Protein AF-A0A7S2Q192-F1 (afdb_monomer_lite)

Structure (mmCIF, N/CA/C/O backbone):
data_AF-A0A7S2Q192-F1
#
_entry.id   AF-A0A7S2Q192-F1
#
loop_
_atom_site.group_PDB
_atom_site.id
_atom_site.type_symbol
_atom_site.label_atom_id
_atom_site.label_alt_id
_atom_site.label_comp_id
_atom_site.label_asym_id
_atom_site.label_entity_id
_atom_site.label_seq_id
_atom_site.pdbx_PDB_ins_code
_atom_site.Cartn_x
_atom_site.Cartn_y
_atom_site.Cartn_z
_atom_site.occupancy
_atom_site.B_iso_or_equiv
_atom_site.auth_seq_id
_atom_site.auth_comp_id
_atom_site.auth_asym_id
_atom_site.auth_atom_id
_atom_site.pdbx_PDB_model_num
ATOM 1 N N . VAL A 1 1 ? -16.426 14.389 32.392 1.00 57.66 1 VAL A N 1
ATOM 2 C CA . VAL A 1 1 ? -15.550 13.401 31.725 1.00 57.66 1 VAL A CA 1
ATOM 3 C C . VAL A 1 1 ? -15.346 12.175 32.608 1.00 57.66 1 VAL A C 1
ATOM 5 O O . VAL A 1 1 ? -15.861 11.132 32.238 1.00 57.66 1 VAL A O 1
ATOM 8 N N . GLU A 1 2 ? -14.743 12.300 33.798 1.00 63.19 2 GLU A N 1
ATOM 9 C CA . GLU A 1 2 ? -14.526 11.180 34.746 1.00 63.19 2 GLU A CA 1
ATOM 10 C C . GLU A 1 2 ? -15.781 10.343 35.029 1.00 63.19 2 GLU A C 1
ATOM 12 O O . GLU A 1 2 ? -15.737 9.123 34.934 1.00 63.19 2 GLU A O 1
ATOM 17 N N . LYS A 1 3 ? -16.935 10.987 35.251 1.00 73.62 3 LYS A N 1
ATOM 18 C CA . LYS A 1 3 ? -18.225 10.296 35.420 1.00 73.62 3 LYS A CA 1
ATOM 19 C C . LYS A 1 3 ? -18.539 9.302 34.289 1.00 73.62 3 LYS A C 1
ATOM 21 O O . LYS A 1 3 ? -18.997 8.200 34.559 1.00 73.62 3 LYS A O 1
ATOM 26 N N . TYR A 1 4 ? -18.298 9.679 33.033 1.00 66.81 4 TYR A N 1
ATOM 27 C CA . TYR A 1 4 ? -18.612 8.836 31.872 1.00 66.81 4 TYR A CA 1
ATOM 28 C C . TYR A 1 4 ? -17.609 7.697 31.705 1.00 66.81 4 TYR A C 1
ATOM 30 O O . TYR A 1 4 ? -17.972 6.609 31.269 1.00 66.81 4 TYR A O 1
ATOM 38 N N . VAL A 1 5 ? -16.359 7.934 32.101 1.00 62.69 5 VAL A N 1
ATOM 39 C CA . VAL A 1 5 ? -15.318 6.905 32.144 1.00 62.69 5 VAL A CA 1
ATOM 40 C C . VAL A 1 5 ? -15.654 5.848 33.190 1.00 62.69 5 VAL A C 1
ATOM 42 O O . VAL A 1 5 ? -15.601 4.659 32.892 1.00 62.69 5 VAL A O 1
ATOM 45 N N . GLU A 1 6 ? -16.066 6.264 34.385 1.00 68.50 6 GLU A N 1
ATOM 46 C CA . GLU A 1 6 ? -16.494 5.347 35.445 1.00 68.50 6 GLU A CA 1
ATOM 47 C C . GLU A 1 6 ? -17.764 4.569 35.058 1.00 68.50 6 GLU A C 1
ATOM 49 O O . GLU A 1 6 ? -17.858 3.366 35.303 1.00 68.50 6 GLU A O 1
ATOM 54 N N . GLU A 1 7 ? -18.712 5.204 34.358 1.00 68.62 7 GLU A N 1
ATOM 55 C CA . GLU A 1 7 ? -19.891 4.518 33.808 1.00 68.62 7 GLU A CA 1
ATOM 56 C C . GLU A 1 7 ? -19.531 3.456 32.749 1.00 68.62 7 GLU A C 1
ATOM 58 O O . GLU A 1 7 ? -20.203 2.425 32.671 1.00 68.62 7 GLU A O 1
ATOM 63 N N . LEU A 1 8 ? -18.469 3.666 31.962 1.00 64.00 8 LEU A N 1
ATOM 64 C CA . LEU A 1 8 ? -17.969 2.683 30.991 1.00 64.00 8 LEU A CA 1
ATOM 65 C C . LEU A 1 8 ? -17.199 1.534 31.652 1.00 64.00 8 LEU A C 1
ATOM 67 O O . LEU A 1 8 ? -17.342 0.391 31.215 1.00 64.00 8 LEU A O 1
ATOM 71 N N . LYS A 1 9 ? -16.421 1.832 32.702 1.00 62.34 9 LYS A N 1
ATOM 72 C CA . LYS A 1 9 ? -15.640 0.849 33.472 1.00 62.34 9 LYS A CA 1
ATOM 73 C C . LYS A 1 9 ? -16.502 -0.086 34.313 1.00 62.34 9 LYS A C 1
ATOM 75 O O . LYS A 1 9 ? -16.106 -1.212 34.601 1.00 62.34 9 LYS A O 1
ATOM 80 N N . ALA A 1 10 ? -17.674 0.366 34.743 1.00 63.69 10 ALA A N 1
ATOM 81 C CA . ALA A 1 10 ? -18.511 -0.420 35.630 1.00 63.69 10 ALA A CA 1
ATOM 82 C C . ALA A 1 10 ? -19.106 -1.648 34.902 1.00 63.69 10 ALA A C 1
ATOM 84 O O . ALA A 1 10 ? -20.018 -1.555 34.076 1.00 63.69 10 ALA A O 1
ATOM 85 N N . PHE A 1 11 ? -18.594 -2.833 35.249 1.00 46.84 11 PHE A N 1
ATOM 86 C CA . PHE A 1 11 ? -18.923 -4.125 34.628 1.00 46.84 11 PHE A CA 1
ATOM 87 C C . PHE A 1 11 ? -20.429 -4.464 34.652 1.00 46.84 11 PHE A C 1
ATOM 89 O O . PHE A 1 11 ? -20.941 -5.070 33.715 1.00 46.84 11 PHE A O 1
ATOM 96 N N . ASN A 1 12 ? -21.157 -3.994 35.675 1.00 56.44 12 ASN A N 1
ATOM 97 C CA . ASN A 1 12 ? -22.599 -4.219 35.872 1.00 56.44 12 ASN A CA 1
ATOM 98 C C . ASN A 1 12 ? -23.511 -3.144 35.255 1.00 56.44 12 ASN A C 1
ATOM 100 O O . ASN A 1 12 ? -24.715 -3.110 35.520 1.00 56.44 12 ASN A O 1
ATOM 104 N N . VAL A 1 13 ? -22.967 -2.228 34.458 1.00 61.84 13 VAL A N 1
ATOM 105 C CA . VAL A 1 13 ? -23.760 -1.173 33.828 1.00 61.84 13 VAL A CA 1
ATOM 106 C C . VAL A 1 13 ? -24.408 -1.701 32.547 1.00 61.84 13 VAL A C 1
ATOM 108 O O . VAL A 1 13 ? -23.726 -2.143 31.623 1.00 61.84 13 VAL A O 1
ATOM 111 N N . GLY A 1 14 ? -25.745 -1.660 32.509 1.00 67.38 14 GLY A N 1
ATOM 112 C CA . GLY A 1 14 ? -26.546 -2.093 31.362 1.00 67.38 14 GLY A CA 1
ATOM 113 C C . GLY A 1 14 ? -26.202 -1.345 30.069 1.00 67.38 14 GLY A C 1
ATOM 114 O O . GLY A 1 14 ? -25.735 -0.203 30.100 1.00 67.38 14 GLY A O 1
ATOM 115 N N . TYR A 1 15 ? -26.454 -2.000 28.934 1.00 71.12 15 TYR A N 1
ATOM 116 C CA . TYR A 1 15 ? -26.116 -1.533 27.584 1.00 71.12 15 TYR A CA 1
ATOM 117 C C . TYR A 1 15 ? -26.482 -0.055 27.331 1.00 71.12 15 TYR A C 1
ATOM 119 O O . TYR A 1 15 ? -25.626 0.714 26.896 1.00 71.12 15 TYR A O 1
ATOM 127 N N . ASP A 1 16 ? -27.687 0.376 27.715 1.00 75.88 16 ASP A N 1
ATOM 128 C CA . ASP A 1 16 ? -28.188 1.742 27.482 1.00 75.88 16 ASP A CA 1
ATOM 129 C C . ASP A 1 16 ? -27.324 2.837 28.119 1.00 75.88 16 ASP A C 1
ATOM 131 O O . ASP A 1 16 ? -27.183 3.942 27.588 1.00 75.88 16 ASP A O 1
ATOM 135 N N . LYS A 1 17 ? -26.733 2.546 29.281 1.00 75.56 17 LYS A N 1
ATOM 136 C CA . LYS A 1 17 ? -25.855 3.487 29.983 1.00 75.56 17 LYS A CA 1
ATOM 137 C C . LYS A 1 17 ? -24.484 3.562 29.308 1.00 75.56 17 LYS A C 1
ATOM 139 O O . LYS A 1 17 ? -23.971 4.664 29.135 1.00 75.56 17 LYS A O 1
ATOM 144 N N . LYS A 1 18 ? -23.939 2.427 28.849 1.00 72.75 18 LYS A N 1
ATOM 145 C CA . LYS A 1 18 ? -22.690 2.396 28.065 1.00 72.75 18 LYS A CA 1
ATOM 146 C C . LYS A 1 18 ? -22.847 3.128 26.731 1.00 72.75 18 LYS A C 1
ATOM 148 O O . LYS A 1 18 ? -21.971 3.896 26.347 1.00 72.75 18 LYS A O 1
ATOM 153 N N . GLU A 1 19 ? -23.985 2.953 26.059 1.00 78.12 19 GLU A N 1
ATOM 154 C CA . GLU A 1 19 ? -24.310 3.685 24.833 1.00 78.12 19 GLU A CA 1
ATOM 155 C C . GLU A 1 19 ? -24.399 5.198 25.080 1.00 78.12 19 GLU A C 1
ATOM 157 O O . GLU A 1 19 ? -23.808 5.984 24.336 1.00 78.12 19 GLU A O 1
ATOM 162 N N . ARG A 1 20 ? -25.097 5.624 26.140 1.00 81.75 20 ARG A N 1
ATOM 163 C CA . ARG A 1 20 ? -25.219 7.045 26.495 1.00 81.75 20 ARG A CA 1
ATOM 164 C C . ARG A 1 20 ? -23.861 7.680 26.792 1.00 81.75 20 ARG A C 1
ATOM 166 O O . ARG A 1 20 ? -23.575 8.752 26.262 1.00 81.75 20 ARG A O 1
ATOM 173 N N . ALA A 1 21 ? -23.026 7.006 27.582 1.00 76.69 21 ALA A N 1
ATOM 174 C CA . ALA A 1 21 ? -21.681 7.471 27.899 1.00 76.69 21 ALA A CA 1
ATOM 175 C C . ALA A 1 21 ? -20.814 7.601 26.632 1.00 76.69 21 ALA A C 1
ATOM 177 O O . ALA A 1 21 ? -20.150 8.620 26.445 1.00 76.69 21 ALA A O 1
ATOM 178 N N . ALA A 1 22 ? -20.879 6.625 25.717 1.00 75.94 22 ALA A N 1
ATOM 179 C CA . ALA A 1 22 ? -20.161 6.684 24.444 1.00 75.94 22 ALA A CA 1
ATOM 180 C C . ALA A 1 22 ? -20.624 7.864 23.567 1.00 75.94 22 ALA A C 1
ATOM 182 O O . ALA A 1 22 ? -19.786 8.595 23.038 1.00 75.94 22 ALA A O 1
ATOM 183 N N . LYS A 1 23 ? -21.941 8.107 23.453 1.00 83.25 23 LYS A N 1
ATOM 184 C CA . LYS A 1 23 ? -22.480 9.257 22.697 1.00 83.25 23 LYS A CA 1
ATOM 185 C C . LYS A 1 23 ? -22.006 10.590 23.273 1.00 83.25 23 LYS A C 1
ATOM 187 O O . LYS A 1 23 ? -21.573 11.458 22.524 1.00 83.25 23 LYS A O 1
ATOM 192 N N . GLN A 1 24 ? -22.023 10.730 24.595 1.00 82.31 24 GLN A N 1
ATOM 193 C CA . GLN A 1 24 ? -21.570 11.955 25.253 1.00 82.31 24 GLN A CA 1
ATOM 194 C C . GLN A 1 24 ? -20.064 12.181 25.092 1.00 82.31 24 GLN A C 1
ATOM 196 O O . GLN A 1 24 ? -19.634 13.316 24.909 1.00 82.31 24 GLN A O 1
ATOM 201 N N . LEU A 1 25 ? -19.252 11.121 25.099 1.00 75.25 25 LEU A N 1
ATOM 202 C CA . LEU A 1 25 ? -17.824 11.234 24.794 1.00 75.25 25 LEU A CA 1
ATOM 203 C C . LEU A 1 25 ? -17.566 11.630 23.340 1.00 75.25 25 LEU A C 1
ATOM 205 O O . LEU A 1 25 ? -16.687 12.452 23.097 1.00 75.25 25 LEU A O 1
ATOM 209 N N . LYS A 1 26 ? -18.353 11.115 22.388 1.00 81.81 26 LYS A N 1
ATOM 210 C CA . LYS A 1 26 ? -18.299 11.567 20.992 1.00 81.81 26 LYS A CA 1
ATOM 211 C C . LYS A 1 26 ? -18.601 13.062 20.883 1.00 81.81 26 LYS A C 1
ATOM 213 O O . LYS A 1 26 ? -17.824 13.784 20.268 1.00 81.81 26 LYS A O 1
ATOM 218 N N . GLU A 1 27 ? -19.676 13.536 21.511 1.00 84.94 27 GLU A N 1
ATOM 219 C CA . GLU A 1 27 ? -20.042 14.961 21.517 1.00 84.94 27 GLU A CA 1
ATOM 220 C C . GLU A 1 27 ? -18.954 15.842 22.144 1.00 84.94 27 GLU A C 1
ATOM 222 O O . GLU A 1 27 ? -18.651 16.916 21.628 1.00 84.94 27 GLU A O 1
ATOM 227 N N . LEU A 1 28 ? -18.346 15.393 23.246 1.00 80.81 28 LEU A N 1
ATOM 228 C CA . LEU A 1 28 ? -17.229 16.098 23.881 1.00 80.81 28 LEU A CA 1
ATOM 229 C C . LEU A 1 28 ? -15.997 16.122 22.977 1.00 80.81 28 LEU A C 1
ATOM 231 O O . LEU A 1 28 ? -15.340 17.153 22.864 1.00 80.81 28 LEU A O 1
ATOM 235 N N . SER A 1 29 ? -15.704 15.017 22.294 1.00 79.94 29 SER A N 1
ATOM 236 C CA . SER A 1 29 ? -14.569 14.962 21.380 1.00 79.94 29 SER A CA 1
ATOM 237 C C . SER A 1 29 ? -14.762 15.862 20.165 1.00 79.94 29 SER A C 1
ATOM 239 O O . SER A 1 29 ? -13.816 16.515 19.750 1.00 79.94 29 SER A O 1
ATOM 241 N N . GLN A 1 30 ? -15.985 15.964 19.640 1.00 82.44 30 GLN A N 1
ATOM 242 C CA . GLN A 1 30 ? -16.324 16.899 18.561 1.00 82.44 30 GLN A CA 1
ATOM 243 C C . GLN A 1 30 ? -16.121 18.368 18.955 1.00 82.44 30 GLN A C 1
ATOM 245 O O . GLN A 1 30 ? -15.876 19.202 18.089 1.00 82.44 30 GLN A O 1
ATOM 250 N N . LYS A 1 31 ? -16.211 18.683 20.252 1.00 83.00 31 LYS A N 1
ATOM 251 C CA . LYS A 1 31 ? -15.952 20.022 20.801 1.00 83.00 31 LYS A CA 1
ATOM 252 C C . LYS A 1 31 ? -14.482 20.259 21.165 1.00 83.00 31 LYS A C 1
ATOM 254 O O . LYS A 1 31 ? -14.130 21.381 21.500 1.00 83.00 31 LYS A O 1
ATOM 259 N N . GLY A 1 32 ? -13.633 19.228 21.094 1.00 76.19 32 GLY A N 1
ATOM 260 C CA . GLY A 1 32 ? -12.233 19.287 21.531 1.00 76.19 32 GLY A CA 1
ATOM 261 C C . GLY A 1 32 ? -12.030 19.134 23.045 1.00 76.19 32 GLY A C 1
ATOM 262 O O . GLY A 1 32 ? -10.912 19.279 23.524 1.00 76.19 32 GLY A O 1
ATOM 263 N N . ASP A 1 33 ? -13.082 18.796 23.797 1.00 76.69 33 ASP A N 1
ATOM 264 C CA . ASP A 1 33 ? -13.070 18.733 25.268 1.00 76.69 33 ASP A CA 1
ATOM 265 C C . ASP A 1 33 ? -12.793 17.318 25.818 1.00 76.69 33 ASP A C 1
ATOM 267 O O . ASP A 1 33 ? -12.794 17.089 27.035 1.00 76.69 33 ASP A O 1
ATOM 271 N N . ALA A 1 34 ? -12.611 16.327 24.941 1.00 72.94 34 ALA A N 1
ATOM 272 C CA . ALA A 1 34 ? -12.364 14.949 25.351 1.00 72.94 34 ALA A CA 1
ATOM 273 C C . ALA A 1 34 ? -10.935 14.773 25.888 1.00 72.94 34 ALA A C 1
ATOM 275 O O . ALA A 1 34 ? -9.955 14.968 25.174 1.00 72.94 34 ALA A O 1
ATOM 276 N N . GLN A 1 35 ? -10.828 14.346 27.148 1.00 73.25 35 GLN A N 1
ATOM 277 C CA . GLN A 1 35 ? -9.542 14.068 27.787 1.00 73.25 35 GLN A CA 1
ATOM 278 C C . GLN A 1 35 ? -8.966 12.706 27.339 1.00 73.25 35 GLN A C 1
ATOM 280 O O . GLN A 1 35 ? -9.741 11.762 27.119 1.00 73.25 35 GLN A O 1
ATOM 285 N N . PRO A 1 36 ? -7.629 12.559 27.258 1.00 67.31 36 PRO A N 1
ATOM 286 C CA . PRO A 1 36 ? -6.953 11.301 26.923 1.00 67.31 36 PRO A CA 1
ATOM 287 C C . PRO A 1 36 ? -7.392 10.095 27.742 1.00 67.31 36 PRO A C 1
ATOM 289 O O . PRO A 1 36 ? -7.608 9.011 27.203 1.00 67.31 36 PRO A O 1
ATOM 292 N N . GLU A 1 37 ? -7.580 10.285 29.041 1.00 68.50 37 GLU A N 1
ATOM 293 C CA . GLU A 1 37 ? -7.961 9.246 29.993 1.00 68.50 37 GLU A CA 1
ATOM 294 C C . GLU A 1 37 ? -9.349 8.693 29.671 1.00 68.50 37 GLU A C 1
ATOM 296 O O . GLU A 1 37 ? -9.623 7.512 29.882 1.00 68.50 37 GLU A O 1
ATOM 301 N N . ALA A 1 38 ? -10.222 9.527 29.102 1.00 69.75 38 ALA A N 1
ATOM 302 C CA . ALA A 1 38 ? -11.562 9.116 28.724 1.00 69.75 38 ALA A CA 1
ATOM 303 C C . ALA A 1 38 ? -11.614 8.349 27.412 1.00 69.75 38 ALA A C 1
ATOM 305 O O . ALA A 1 38 ? -12.352 7.368 27.300 1.00 69.75 38 ALA A O 1
ATOM 306 N N . LEU A 1 39 ? -10.788 8.751 26.448 1.00 69.19 39 LEU A N 1
ATOM 307 C CA . LEU A 1 39 ? -10.608 8.007 25.207 1.00 69.19 39 LEU A CA 1
ATOM 308 C C . LEU A 1 39 ? -9.914 6.662 25.468 1.00 69.19 39 LEU A C 1
ATOM 310 O O . LEU A 1 39 ? -10.324 5.652 24.907 1.00 69.19 39 LEU A O 1
ATOM 314 N N . ASN A 1 40 ? -8.950 6.609 26.391 1.00 66.69 40 ASN A N 1
ATOM 315 C CA . ASN A 1 40 ? -8.322 5.359 26.826 1.00 66.69 40 ASN A CA 1
ATOM 316 C C . ASN A 1 40 ? -9.274 4.466 27.640 1.00 66.69 40 ASN A C 1
ATOM 318 O O . ASN A 1 40 ? -9.278 3.251 27.452 1.00 66.69 40 ASN A O 1
ATOM 322 N N . GLY A 1 41 ? -10.140 5.044 28.478 1.00 66.31 41 GLY A N 1
ATOM 323 C CA . GLY A 1 41 ? -11.169 4.298 29.211 1.00 66.31 41 GLY A CA 1
ATOM 324 C C . GLY A 1 41 ? -12.170 3.576 28.298 1.00 66.31 41 GLY A C 1
ATOM 325 O O . GLY A 1 41 ? -12.635 2.484 28.632 1.00 66.31 41 GLY A O 1
ATOM 326 N N . LEU A 1 42 ? -12.446 4.121 27.103 1.00 66.62 42 LEU A N 1
ATOM 327 C CA . LEU A 1 42 ? -13.209 3.406 26.072 1.00 66.62 42 LEU A CA 1
ATOM 328 C C . LEU A 1 42 ? -12.491 2.121 25.638 1.00 66.62 42 LEU A C 1
ATOM 330 O O . LEU A 1 42 ? -13.154 1.105 25.447 1.00 66.62 42 LEU A O 1
ATOM 334 N N . ILE A 1 43 ? -11.158 2.142 25.529 1.00 62.84 43 ILE A N 1
ATOM 335 C CA . ILE A 1 43 ? -10.348 1.006 25.065 1.00 62.84 43 ILE A CA 1
ATOM 336 C C . ILE A 1 43 ? -10.397 -0.168 26.037 1.00 62.84 43 ILE A C 1
ATOM 338 O O . ILE A 1 43 ? -10.529 -1.316 25.615 1.00 62.84 43 ILE A O 1
ATOM 342 N N . GLU A 1 44 ? -10.266 0.116 27.329 1.00 62.31 44 GLU A N 1
ATOM 343 C CA . GLU A 1 44 ? -10.067 -0.921 28.344 1.00 62.31 44 GLU A CA 1
ATOM 344 C C . GLU A 1 44 ? -11.366 -1.668 28.688 1.00 62.31 44 GLU A C 1
ATOM 346 O O . GLU A 1 44 ? -11.337 -2.889 28.869 1.00 62.31 44 GLU A O 1
ATOM 351 N N . GLU A 1 45 ? -12.508 -0.968 28.690 1.00 62.44 45 GLU A N 1
ATOM 352 C CA . GLU A 1 45 ? -13.786 -1.511 29.185 1.00 62.44 45 GLU A CA 1
ATOM 353 C C . GLU A 1 45 ? -14.993 -1.262 28.253 1.00 62.44 45 GLU A C 1
ATOM 355 O O . GLU A 1 45 ? -15.919 -2.078 28.197 1.00 62.44 45 GLU A O 1
ATOM 360 N N . GLY A 1 46 ? -14.981 -0.189 27.449 1.00 53.81 46 GLY A N 1
ATOM 361 C CA . GLY A 1 46 ? -16.043 0.117 26.476 1.00 53.81 46 GLY A CA 1
ATOM 362 C C . GLY A 1 46 ? -16.010 -0.767 25.221 1.00 53.81 46 GLY A C 1
ATOM 363 O O . GLY A 1 46 ? -17.058 -1.103 24.664 1.00 53.81 46 GLY A O 1
ATOM 364 N N . LEU A 1 47 ? -14.816 -1.200 24.802 1.00 59.56 47 LEU A N 1
ATOM 365 C CA . LEU A 1 47 ? -14.615 -2.009 23.595 1.00 59.56 47 LEU A CA 1
ATOM 366 C C . LEU A 1 47 ? -14.813 -3.517 23.807 1.00 59.56 47 LEU A C 1
ATOM 368 O O . LEU A 1 47 ? -15.022 -4.239 22.838 1.00 59.56 47 LEU A O 1
ATOM 372 N N . LYS A 1 48 ? -14.907 -3.990 25.057 1.00 60.84 48 LYS A N 1
ATOM 373 C CA . LYS A 1 48 ? -15.348 -5.365 25.382 1.00 60.84 48 LYS A CA 1
ATOM 374 C C . LYS A 1 48 ? -16.876 -5.560 25.273 1.00 60.84 48 LYS A C 1
ATOM 376 O O . LYS A 1 48 ? -17.404 -6.576 25.715 1.00 60.84 48 LYS A O 1
ATOM 381 N N . GLY A 1 49 ? -17.597 -4.583 24.715 1.00 62.44 49 GLY A N 1
ATOM 382 C CA . GLY A 1 49 ? -19.060 -4.548 24.622 1.00 62.44 49 GLY A CA 1
ATOM 383 C C . GLY A 1 49 ? -19.627 -4.730 23.210 1.00 62.44 49 GLY A C 1
ATOM 384 O O . GLY A 1 49 ? -18.934 -5.112 22.269 1.00 62.44 49 GLY A O 1
ATOM 385 N N . ALA A 1 50 ? -20.922 -4.446 23.066 1.00 69.81 50 ALA A N 1
ATOM 386 C CA . ALA A 1 50 ? -21.680 -4.594 21.826 1.00 69.81 50 ALA A CA 1
ATOM 387 C C . ALA A 1 50 ? -21.176 -3.692 20.680 1.00 69.81 50 ALA A C 1
ATOM 389 O O . ALA A 1 50 ? -20.711 -2.573 20.895 1.00 69.81 50 ALA A O 1
ATOM 390 N N . TYR A 1 51 ? -21.357 -4.174 19.446 1.00 75.88 51 TYR A N 1
ATOM 391 C CA . TYR A 1 51 ? -20.946 -3.543 18.182 1.00 75.88 51 TYR A CA 1
ATOM 392 C C . TYR A 1 51 ? -21.173 -2.020 18.111 1.00 75.88 51 TYR A C 1
ATOM 394 O O . TYR A 1 51 ? -20.293 -1.269 17.686 1.00 75.88 51 TYR A O 1
ATOM 402 N N . PHE A 1 52 ? -22.347 -1.559 18.545 1.00 76.12 52 PHE A N 1
ATOM 403 C CA . PHE A 1 52 ? -22.738 -0.155 18.451 1.00 76.12 52 PHE A CA 1
ATOM 404 C C . PHE A 1 52 ? -21.891 0.758 19.349 1.00 76.12 52 PHE A C 1
ATOM 406 O O . PHE A 1 52 ? -21.443 1.817 18.914 1.00 76.12 52 PHE A O 1
ATOM 413 N N . VAL A 1 53 ? -21.581 0.308 20.569 1.00 73.75 53 VAL A N 1
ATOM 414 C CA . VAL A 1 53 ? -20.720 1.042 21.511 1.00 73.75 53 VAL A CA 1
ATOM 415 C C . VAL A 1 53 ? -19.301 1.151 20.957 1.00 73.75 53 VAL A C 1
ATOM 417 O O . VAL A 1 53 ? -18.700 2.221 21.019 1.00 73.75 53 VAL A O 1
ATOM 420 N N . GLN A 1 54 ? -18.793 0.078 20.339 1.00 76.44 54 GLN A N 1
ATOM 421 C CA . GLN A 1 54 ? -17.472 0.102 19.709 1.00 76.44 54 GLN A CA 1
ATOM 422 C C . GLN A 1 54 ? -17.403 1.082 18.534 1.00 76.44 54 GLN A C 1
ATOM 424 O O . GLN A 1 54 ? -16.404 1.773 18.363 1.00 76.44 54 GLN A O 1
ATOM 429 N N . THR A 1 55 ? -18.476 1.175 17.748 1.00 80.06 55 THR A N 1
ATOM 430 C CA . THR A 1 55 ? -18.549 2.100 16.609 1.00 80.06 55 THR A CA 1
ATOM 431 C C . THR A 1 55 ? -18.519 3.553 17.081 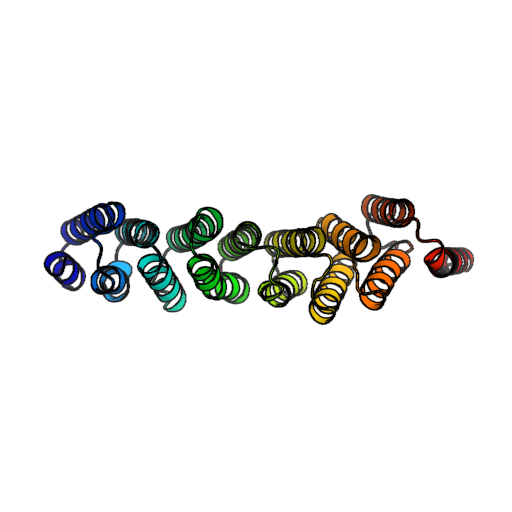1.00 80.06 55 THR A C 1
ATOM 433 O O . THR A 1 55 ? -17.705 4.335 16.600 1.00 80.06 55 THR A O 1
ATOM 436 N N . ILE A 1 56 ? -19.328 3.901 18.089 1.00 79.31 56 ILE A N 1
ATOM 437 C CA . ILE A 1 56 ? -19.336 5.257 18.659 1.00 79.31 56 ILE A CA 1
ATOM 438 C C . ILE A 1 56 ? -17.979 5.600 19.287 1.00 79.31 56 ILE A C 1
ATOM 440 O O . ILE A 1 56 ? -17.518 6.732 19.173 1.00 79.31 56 ILE A O 1
ATOM 444 N N . ALA A 1 57 ? -17.319 4.631 19.925 1.00 79.06 57 ALA A N 1
ATOM 445 C CA . ALA A 1 57 ? -15.991 4.830 20.492 1.00 79.06 57 ALA A CA 1
ATOM 446 C C . ALA A 1 57 ? -14.946 5.168 19.415 1.00 79.06 57 ALA A C 1
ATOM 448 O O . ALA A 1 57 ? -14.163 6.096 19.603 1.00 79.06 57 ALA A O 1
ATOM 449 N N . VAL A 1 58 ? -14.965 4.466 18.275 1.00 84.00 58 VAL A N 1
ATOM 450 C CA . VAL A 1 58 ? -14.092 4.774 17.128 1.00 84.00 58 VAL A CA 1
ATOM 451 C C . VAL A 1 58 ? -14.358 6.184 16.594 1.00 84.00 58 VAL A C 1
ATOM 453 O O . VAL A 1 58 ? -13.416 6.924 16.324 1.00 84.00 58 VAL A O 1
ATOM 456 N N . GLU A 1 59 ? -15.624 6.589 16.485 1.00 83.44 59 GLU A N 1
ATOM 457 C CA . GLU A 1 59 ? -15.982 7.948 16.063 1.00 83.44 59 GLU A CA 1
ATOM 458 C C . GLU A 1 59 ? -15.526 9.009 17.073 1.00 83.44 59 GLU A C 1
ATOM 460 O O . GLU A 1 59 ? -15.033 10.060 16.676 1.00 83.44 59 GLU A O 1
ATOM 465 N N . ALA A 1 60 ? -15.649 8.748 18.377 1.00 79.75 60 ALA A N 1
ATOM 466 C CA . ALA A 1 60 ? -15.137 9.648 19.406 1.00 79.75 60 ALA A CA 1
ATOM 467 C C . ALA A 1 60 ? -13.614 9.808 19.285 1.00 79.75 60 ALA A C 1
ATOM 469 O O . ALA A 1 60 ? -13.114 10.925 19.286 1.00 79.75 60 ALA A O 1
ATOM 470 N N . MET A 1 61 ? -12.877 8.709 19.096 1.00 82.81 61 MET A N 1
ATOM 471 C CA . MET A 1 61 ? -11.427 8.752 18.881 1.00 82.81 61 MET A CA 1
ATOM 472 C C . MET A 1 61 ? -11.050 9.523 17.614 1.00 82.81 61 MET A C 1
ATOM 474 O O . MET A 1 61 ? -10.069 10.253 17.617 1.00 82.81 61 MET A O 1
ATOM 478 N N . HIS A 1 62 ? -11.836 9.428 16.546 1.00 81.75 62 HIS A N 1
ATOM 479 C CA . HIS A 1 62 ? -11.580 10.190 15.327 1.00 81.75 62 HIS A CA 1
ATOM 480 C C . HIS A 1 62 ? -11.563 11.710 15.558 1.00 81.75 62 HIS A C 1
ATOM 482 O O . HIS A 1 62 ? -10.672 12.401 15.067 1.00 81.75 62 HIS A O 1
ATOM 488 N N . PHE A 1 63 ? -12.502 12.233 16.351 1.00 79.31 63 PHE A N 1
ATOM 489 C CA . PHE A 1 63 ? -12.565 13.666 16.649 1.00 79.31 63 PHE A CA 1
ATOM 490 C C . PHE A 1 63 ? -11.551 14.115 17.716 1.00 79.31 63 PHE A C 1
ATOM 492 O O . PHE A 1 63 ? -11.415 15.307 17.966 1.00 79.31 63 PHE A O 1
ATOM 499 N N . GLY A 1 64 ? -10.829 13.191 18.359 1.00 73.88 64 GLY A N 1
ATOM 500 C CA . GLY A 1 64 ? -9.929 13.477 19.485 1.00 73.88 64 GLY A CA 1
ATOM 501 C C . GLY A 1 64 ? -8.536 13.986 19.097 1.00 73.88 64 GLY A C 1
ATOM 502 O O . GLY A 1 64 ? -7.640 14.013 19.944 1.00 73.88 64 GLY A O 1
ATOM 503 N N . GLY A 1 65 ? -8.302 14.318 17.824 1.00 76.44 65 GLY A N 1
ATOM 504 C CA . GLY A 1 65 ? -6.995 14.757 17.331 1.00 76.44 65 GLY A CA 1
ATOM 505 C C . GLY A 1 65 ? -5.883 13.737 17.614 1.00 76.44 65 GLY A C 1
ATOM 506 O O . GLY A 1 65 ? -6.060 12.536 17.420 1.00 76.44 65 GLY A O 1
ATOM 507 N N . VAL A 1 66 ? -4.720 14.205 18.090 1.00 74.56 66 VAL A N 1
ATOM 508 C CA . VAL A 1 66 ? -3.524 13.361 18.341 1.00 74.56 66 VAL A CA 1
ATOM 509 C C . VAL A 1 66 ? -3.797 12.280 19.378 1.00 74.56 66 VAL A C 1
ATOM 511 O O . VAL A 1 66 ? -3.415 11.118 19.212 1.00 74.56 66 VAL A O 1
ATOM 514 N N . VAL A 1 67 ? -4.497 12.665 20.437 1.00 76.12 67 VAL A N 1
ATOM 515 C CA . VAL A 1 67 ? -4.886 11.782 21.531 1.00 76.12 67 VAL A CA 1
ATOM 516 C C . VAL A 1 67 ? -5.837 10.703 21.019 1.00 76.12 67 VAL A C 1
ATOM 518 O O . VAL A 1 67 ? -5.660 9.522 21.306 1.00 76.12 67 VAL A O 1
ATOM 521 N N . GLY A 1 68 ? -6.801 11.111 20.198 1.00 79.75 68 GLY A N 1
ATOM 522 C CA . GLY A 1 68 ? -7.751 10.232 19.538 1.00 79.75 68 GLY A CA 1
ATOM 523 C C . GLY A 1 68 ? -7.107 9.202 18.611 1.00 79.75 68 GLY A C 1
ATOM 524 O O . GLY A 1 68 ? -7.383 8.011 18.743 1.00 79.75 68 GLY A O 1
ATOM 525 N N . VAL A 1 69 ? -6.178 9.619 17.743 1.00 78.56 69 VAL A N 1
ATOM 526 C CA . VAL A 1 69 ? -5.409 8.693 16.887 1.00 78.56 69 VAL A CA 1
ATOM 527 C C . VAL A 1 69 ? -4.608 7.706 17.719 1.00 78.56 69 VAL A C 1
ATOM 529 O O . VAL A 1 69 ? -4.602 6.516 17.418 1.00 78.56 69 VAL A O 1
ATOM 532 N N . THR A 1 70 ? -3.957 8.180 18.781 1.00 78.81 70 THR A N 1
ATOM 533 C CA . THR A 1 70 ? -3.162 7.321 19.668 1.00 78.81 70 THR A CA 1
ATOM 534 C C . THR A 1 70 ? -4.047 6.288 20.366 1.00 78.81 70 THR A C 1
ATOM 536 O O . THR A 1 70 ? -3.702 5.110 20.435 1.00 78.81 70 THR A O 1
ATOM 539 N N . ALA A 1 71 ? -5.223 6.704 20.837 1.00 80.44 71 ALA A N 1
ATOM 540 C CA . ALA A 1 71 ? -6.209 5.806 21.421 1.00 80.44 71 ALA A CA 1
ATOM 541 C C . ALA A 1 71 ? -6.704 4.765 20.399 1.00 80.44 71 ALA A C 1
ATOM 543 O O . ALA A 1 71 ? -6.748 3.570 20.696 1.00 80.44 71 ALA A O 1
ATOM 544 N N . LEU A 1 72 ? -7.004 5.193 19.171 1.00 84.31 72 LEU A N 1
ATOM 545 C CA . LEU A 1 72 ? -7.446 4.310 18.095 1.00 84.31 72 LEU A CA 1
ATOM 546 C C . LEU A 1 72 ? -6.368 3.282 17.719 1.00 84.31 72 LEU A C 1
ATOM 548 O O . LEU A 1 72 ? -6.656 2.089 17.641 1.00 84.31 72 LEU A O 1
ATOM 552 N N . ALA A 1 73 ? -5.124 3.734 17.561 1.00 80.00 73 ALA A N 1
ATOM 553 C CA . ALA A 1 73 ? -3.946 2.905 17.323 1.00 80.00 73 ALA A CA 1
ATOM 554 C C . ALA A 1 73 ? -3.782 1.830 18.408 1.00 80.00 73 ALA A C 1
ATOM 556 O O . ALA A 1 73 ? -3.712 0.638 18.109 1.00 80.00 73 ALA A O 1
ATOM 557 N N . ASN A 1 74 ? -3.816 2.245 19.677 1.00 79.94 74 ASN A N 1
ATOM 558 C CA . ASN A 1 74 ? -3.700 1.348 20.825 1.00 79.94 74 ASN A CA 1
ATOM 559 C C . ASN A 1 74 ? -4.839 0.322 20.883 1.00 79.94 74 ASN A C 1
ATOM 561 O O . ASN A 1 74 ? -4.616 -0.834 21.245 1.00 79.94 74 ASN A O 1
ATOM 565 N N . ALA A 1 75 ? -6.064 0.724 20.538 1.00 80.62 75 ALA A N 1
ATOM 566 C CA . ALA A 1 75 ? -7.202 -0.184 20.472 1.00 80.62 75 ALA A CA 1
ATOM 567 C C . ALA A 1 75 ? -6.995 -1.259 19.394 1.00 80.62 75 ALA A C 1
ATOM 569 O O . ALA A 1 75 ? -7.183 -2.450 19.656 1.00 80.62 75 ALA A O 1
ATOM 570 N N . MET A 1 76 ? -6.550 -0.861 18.201 1.00 80.19 76 MET A N 1
ATOM 571 C CA . MET A 1 76 ? -6.241 -1.803 17.123 1.00 80.19 76 MET A CA 1
ATOM 572 C C . MET A 1 76 ? -5.133 -2.777 17.532 1.00 80.19 76 MET A C 1
ATOM 574 O O . MET A 1 76 ? -5.294 -3.983 17.356 1.00 80.19 76 MET A O 1
ATOM 578 N N . ASP A 1 77 ? -4.073 -2.277 18.168 1.00 78.94 77 ASP A N 1
ATOM 579 C CA . ASP A 1 77 ? -2.948 -3.088 18.635 1.00 78.94 77 ASP A CA 1
ATOM 580 C C . ASP A 1 77 ? -3.328 -4.122 19.689 1.00 78.94 77 ASP A C 1
ATOM 582 O O . ASP A 1 77 ? -2.835 -5.250 19.656 1.00 78.94 77 ASP A O 1
ATOM 586 N N . LYS A 1 78 ? -4.221 -3.748 20.607 1.00 78.06 78 LYS A N 1
ATOM 587 C CA . LYS A 1 78 ? -4.746 -4.639 21.647 1.00 78.06 78 LYS A CA 1
ATOM 588 C C . LYS A 1 78 ? -5.811 -5.611 21.118 1.00 78.06 78 LYS A C 1
ATOM 590 O O . LYS A 1 78 ? -6.294 -6.443 21.882 1.00 78.06 78 LYS A O 1
ATOM 595 N N . GLY A 1 79 ? -6.210 -5.507 19.846 1.00 76.62 79 GLY A N 1
ATOM 596 C CA . GLY A 1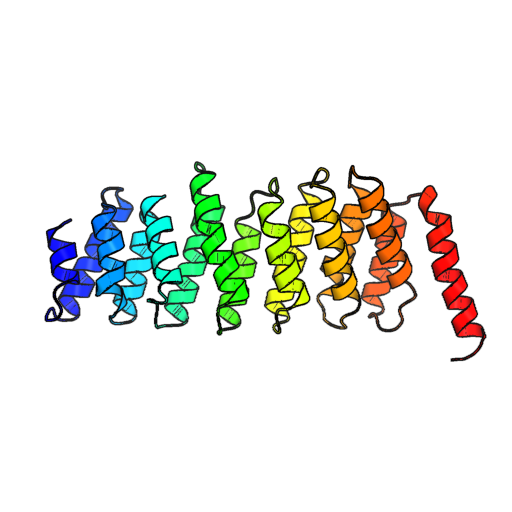 79 ? -7.204 -6.391 19.230 1.00 76.62 79 GLY A CA 1
ATOM 597 C C . GLY A 1 79 ? -8.601 -6.288 19.851 1.00 76.62 79 GLY A C 1
ATOM 598 O O . GLY A 1 79 ? -9.386 -7.229 19.766 1.00 76.62 79 GLY A O 1
ATOM 599 N N . VAL A 1 80 ? -8.930 -5.160 20.488 1.00 76.50 80 VAL A N 1
ATOM 600 C CA . VAL A 1 80 ? -10.182 -5.003 21.260 1.00 76.50 80 VAL A CA 1
ATOM 601 C C . VAL A 1 80 ? -11.429 -4.894 20.375 1.00 76.50 80 VAL A C 1
ATOM 603 O O . VAL A 1 80 ? -12.548 -5.108 20.834 1.00 76.50 80 VAL A O 1
ATOM 606 N N . PHE A 1 81 ? -11.257 -4.586 19.089 1.00 78.75 81 PHE A N 1
ATOM 607 C CA . PHE A 1 81 ? -12.343 -4.511 18.117 1.00 78.75 81 PHE A CA 1
ATOM 608 C C . PHE A 1 81 ? -12.739 -5.909 17.624 1.00 78.75 81 PHE A C 1
ATOM 610 O O . PHE A 1 81 ? -12.181 -6.439 16.659 1.00 78.75 81 PHE A O 1
ATOM 617 N N . GLY A 1 82 ? -13.741 -6.509 18.269 1.00 73.12 82 GLY A N 1
ATOM 618 C CA . GLY A 1 82 ? -14.193 -7.870 17.954 1.00 73.12 82 GLY A CA 1
ATOM 619 C C . GLY A 1 82 ? -14.847 -8.016 16.572 1.00 73.12 82 GLY A C 1
ATOM 620 O O . GLY A 1 82 ? -14.671 -9.035 15.902 1.00 73.12 82 GLY A O 1
ATOM 621 N N . SER A 1 83 ? -15.558 -6.990 16.094 1.00 83.19 83 SER A N 1
ATOM 622 C CA . SER A 1 83 ? -16.269 -7.034 14.807 1.00 83.19 83 SER A CA 1
ATOM 623 C C . SER A 1 83 ? -15.393 -6.593 13.631 1.00 83.19 83 SER A C 1
ATOM 625 O O . SER A 1 83 ? -14.722 -5.561 13.699 1.00 83.19 83 SER A O 1
ATOM 627 N N . LYS A 1 84 ? -15.482 -7.327 12.509 1.00 84.75 84 LYS A N 1
ATOM 628 C CA . LYS A 1 84 ? -14.876 -6.947 11.219 1.00 84.75 84 LYS A CA 1
ATOM 629 C C . LYS A 1 84 ? -15.235 -5.509 10.843 1.00 84.75 84 LYS A C 1
ATOM 631 O O . LYS A 1 84 ? -14.353 -4.733 10.499 1.00 84.75 84 LYS A O 1
ATOM 636 N N . THR A 1 85 ? -16.512 -5.149 10.937 1.00 84.31 85 THR A N 1
ATOM 637 C CA . THR A 1 85 ? -17.004 -3.829 10.524 1.00 84.31 85 THR A CA 1
ATOM 638 C C . THR A 1 85 ? -16.421 -2.711 11.386 1.00 84.31 85 THR A C 1
ATOM 640 O O . THR A 1 85 ? -16.078 -1.657 10.863 1.00 84.31 85 THR A O 1
ATOM 643 N N . VAL A 1 86 ? -16.231 -2.951 12.688 1.00 84.69 86 VAL A N 1
ATOM 644 C CA . VAL A 1 86 ? -15.603 -1.972 13.591 1.00 84.69 86 VAL A CA 1
ATOM 645 C C . VAL A 1 86 ? -14.125 -1.805 13.257 1.00 84.69 86 VAL A C 1
ATOM 647 O O . VAL A 1 86 ? -13.651 -0.678 13.168 1.00 84.69 86 VAL A O 1
ATOM 650 N N . ARG A 1 87 ? -13.405 -2.904 12.998 1.00 87.31 87 ARG A N 1
ATOM 651 C CA . ARG A 1 87 ? -12.002 -2.841 12.559 1.00 87.31 87 ARG A CA 1
ATOM 652 C C . ARG A 1 87 ? -11.849 -2.103 11.231 1.00 87.31 87 ARG A C 1
ATOM 654 O O . ARG A 1 87 ? -10.994 -1.233 11.122 1.00 87.31 87 ARG A O 1
ATOM 661 N N . GLN A 1 88 ? -12.715 -2.373 10.251 1.00 86.31 88 GLN A N 1
ATOM 662 C CA . GLN A 1 88 ? -12.746 -1.614 8.993 1.00 86.31 88 GLN A CA 1
ATOM 663 C C . GLN A 1 88 ? -13.035 -0.132 9.228 1.00 86.31 88 GLN A C 1
ATOM 665 O O . GLN A 1 88 ? -12.405 0.722 8.611 1.00 86.31 88 GLN A O 1
ATOM 670 N N . HIS A 1 89 ? -13.979 0.183 10.116 1.00 87.06 89 HIS A N 1
ATOM 671 C CA . HIS A 1 89 ? -14.295 1.562 10.458 1.00 87.06 89 HIS A CA 1
ATOM 672 C C . HIS A 1 89 ? -13.091 2.263 11.099 1.00 87.06 89 HIS A C 1
ATOM 674 O O . HIS A 1 89 ? -12.738 3.351 10.662 1.00 87.06 89 HIS A O 1
ATOM 680 N N . ALA A 1 90 ? -12.397 1.611 12.036 1.00 87.62 90 ALA A N 1
ATOM 681 C CA . ALA A 1 90 ? -11.170 2.121 12.648 1.00 87.62 90 ALA A CA 1
ATOM 682 C C . ALA A 1 90 ? -10.077 2.415 11.606 1.00 87.62 90 ALA A C 1
ATOM 684 O O . ALA A 1 90 ? -9.526 3.514 11.592 1.00 87.62 90 ALA A O 1
ATOM 685 N N . VAL A 1 91 ? -9.832 1.490 10.670 1.00 88.25 91 VAL A N 1
ATOM 686 C CA . VAL A 1 91 ? -8.884 1.700 9.559 1.00 88.25 91 VAL A CA 1
ATOM 687 C C . VAL A 1 91 ? -9.288 2.904 8.698 1.00 88.25 91 VAL A C 1
ATOM 689 O O . VAL A 1 91 ? -8.449 3.742 8.376 1.00 88.25 91 VAL A O 1
ATOM 692 N N . ARG A 1 92 ? -10.576 3.045 8.361 1.00 85.62 92 ARG A N 1
ATOM 693 C CA . ARG A 1 92 ? -11.073 4.200 7.590 1.00 85.62 92 ARG A CA 1
ATOM 694 C C . ARG A 1 92 ? -10.946 5.517 8.346 1.00 85.62 92 ARG A C 1
ATOM 696 O O . ARG A 1 92 ? -10.709 6.542 7.715 1.00 85.62 92 ARG A O 1
ATOM 703 N N . GLN A 1 93 ? -11.077 5.508 9.671 1.00 85.06 93 GLN A N 1
ATOM 704 C CA . GLN A 1 93 ? -10.834 6.713 10.458 1.00 85.06 93 GLN A CA 1
ATOM 705 C C . GLN A 1 93 ? -9.355 7.094 10.463 1.00 85.06 93 GLN A C 1
ATOM 707 O O . GLN A 1 93 ? -9.052 8.270 10.288 1.00 85.06 93 GLN A O 1
ATOM 712 N N . LEU A 1 94 ? -8.437 6.125 10.573 1.00 82.06 94 LEU A N 1
ATOM 713 C CA . LEU A 1 94 ? -7.003 6.390 10.412 1.00 82.06 94 LEU A CA 1
ATOM 714 C C . LEU A 1 94 ? -6.694 7.001 9.039 1.00 82.06 94 LEU A C 1
ATOM 716 O O . LEU A 1 94 ? -5.979 7.997 8.978 1.00 82.06 94 LEU A O 1
ATOM 720 N N . MET A 1 95 ? -7.296 6.470 7.967 1.00 79.44 95 MET A N 1
ATOM 721 C CA . MET A 1 95 ? -7.196 7.043 6.618 1.00 79.44 95 MET A CA 1
ATOM 722 C C . MET A 1 95 ? -7.680 8.492 6.572 1.00 79.44 95 MET A C 1
ATOM 724 O O . MET A 1 95 ? -6.987 9.373 6.074 1.00 79.44 95 MET A O 1
ATOM 728 N N . TRP A 1 96 ? -8.886 8.755 7.086 1.00 76.75 96 TRP A N 1
ATOM 729 C CA . TRP A 1 96 ? -9.458 10.097 7.043 1.00 76.75 96 TRP A CA 1
ATOM 730 C C . TRP A 1 96 ? -8.581 11.098 7.790 1.00 76.75 96 TRP A C 1
ATOM 732 O O . TRP A 1 96 ? -8.371 12.205 7.299 1.00 76.75 96 TRP A O 1
ATOM 742 N N . ILE A 1 97 ? -8.041 10.702 8.945 1.00 74.06 97 ILE A N 1
ATOM 743 C CA . ILE A 1 97 ? -7.160 11.553 9.745 1.00 74.06 97 ILE A CA 1
ATOM 744 C C . ILE A 1 97 ? -5.827 11.783 9.023 1.00 74.06 97 ILE A C 1
ATOM 746 O O . ILE A 1 97 ? -5.347 12.913 8.998 1.00 74.06 97 ILE A O 1
ATOM 750 N N . GLY A 1 98 ? -5.260 10.758 8.379 1.00 68.25 98 GLY A N 1
ATOM 751 C CA . GLY A 1 98 ? -4.073 10.902 7.533 1.00 68.25 98 GLY A CA 1
ATOM 752 C C . GLY A 1 98 ? -4.274 11.918 6.400 1.00 68.25 98 GLY A C 1
ATOM 753 O O . GLY A 1 98 ? -3.429 12.796 6.194 1.00 68.25 98 GLY A O 1
ATOM 754 N N . ASN A 1 99 ? -5.429 11.857 5.730 1.00 68.31 99 ASN A N 1
ATOM 755 C CA . ASN A 1 99 ? -5.753 12.691 4.569 1.00 68.31 99 ASN A CA 1
ATOM 756 C C . ASN A 1 99 ? -6.103 14.140 4.938 1.00 68.31 99 ASN A C 1
ATOM 758 O O . ASN A 1 99 ? -5.670 15.064 4.255 1.00 68.31 99 ASN A O 1
ATOM 762 N N . ASN A 1 100 ? -6.883 14.343 6.004 1.00 66.69 100 ASN A N 1
ATOM 763 C CA . ASN A 1 100 ? -7.489 15.639 6.342 1.00 66.69 100 ASN A CA 1
ATOM 764 C C . ASN A 1 100 ? -6.784 16.375 7.487 1.00 66.69 100 ASN A C 1
ATOM 766 O O . ASN A 1 100 ? -7.228 17.450 7.889 1.00 66.69 100 ASN A O 1
ATOM 770 N N . ALA A 1 101 ? -5.693 15.831 8.033 1.00 61.03 101 ALA A N 1
ATOM 771 C CA . ALA A 1 101 ? -4.859 16.571 8.970 1.00 61.03 101 ALA A CA 1
ATOM 772 C C . ALA A 1 101 ? -4.128 17.702 8.227 1.00 61.03 101 ALA A C 1
ATOM 774 O O . ALA A 1 101 ? -2.965 17.556 7.856 1.00 61.03 101 ALA A O 1
ATOM 775 N N . GLU A 1 102 ? -4.793 18.847 8.053 1.00 52.22 102 GLU A N 1
ATOM 776 C CA . GLU A 1 102 ? -4.193 20.087 7.538 1.00 52.22 102 GLU A CA 1
ATOM 777 C C . GLU A 1 102 ? -2.997 20.560 8.385 1.00 52.22 102 GLU A C 1
ATOM 779 O O . GLU A 1 102 ? -2.265 21.440 7.946 1.00 52.22 102 GLU A O 1
ATOM 784 N N . ASN A 1 103 ? -2.761 19.996 9.584 1.00 52.25 103 ASN A N 1
ATOM 785 C CA . ASN A 1 103 ? -1.803 20.587 10.518 1.00 52.25 103 ASN A CA 1
ATOM 786 C C . ASN A 1 103 ? -0.959 19.682 11.426 1.00 52.25 103 ASN A C 1
ATOM 788 O O . ASN A 1 103 ? -0.349 20.202 12.357 1.00 52.25 103 ASN A O 1
ATOM 792 N N . VAL A 1 104 ? -0.805 18.371 11.197 1.00 59.34 104 VAL A N 1
ATOM 793 C CA . VAL A 1 104 ? 0.244 17.658 11.959 1.00 59.34 104 VAL A CA 1
ATOM 794 C C . VAL A 1 104 ? 0.840 16.484 11.190 1.00 59.34 104 VAL A C 1
ATOM 796 O O . VAL A 1 104 ? 0.248 15.408 11.122 1.00 59.34 104 VAL A O 1
ATOM 799 N N . MET A 1 105 ? 2.083 16.636 10.719 1.00 64.31 105 MET A N 1
ATOM 800 C CA . MET A 1 105 ? 2.939 15.493 10.355 1.00 64.31 105 MET A CA 1
ATOM 801 C C . MET A 1 105 ? 2.914 14.398 11.437 1.00 64.31 105 MET A C 1
ATOM 803 O O . MET A 1 105 ? 2.991 13.215 11.119 1.00 64.31 105 MET A O 1
ATOM 807 N N . ALA A 1 106 ? 2.746 14.774 12.712 1.00 65.69 106 ALA A N 1
ATOM 808 C CA . ALA A 1 106 ? 2.610 13.829 13.815 1.00 65.69 106 ALA A CA 1
ATOM 809 C C . ALA A 1 106 ? 1.356 12.942 13.706 1.00 65.69 106 ALA A C 1
ATOM 811 O O . ALA A 1 106 ? 1.461 11.753 13.968 1.00 65.69 106 ALA A O 1
ATOM 812 N N . LEU A 1 107 ? 0.197 13.462 13.277 1.00 66.56 107 LEU A N 1
ATOM 813 C CA . LEU A 1 107 ? -1.024 12.657 13.105 1.00 66.56 107 LEU A CA 1
ATOM 814 C C . LEU A 1 107 ? -0.862 11.625 11.994 1.00 66.56 107 LEU A C 1
ATOM 816 O O . LEU A 1 107 ? -1.186 10.453 12.184 1.00 66.56 107 LEU A O 1
ATOM 820 N N . ARG A 1 108 ? -0.291 12.059 10.864 1.00 67.81 108 ARG A N 1
ATOM 821 C CA . ARG A 1 108 ? 0.068 11.160 9.765 1.00 67.81 108 ARG A CA 1
ATOM 822 C C . ARG A 1 108 ? 1.019 10.085 10.265 1.00 67.81 108 ARG A C 1
ATOM 824 O O . ARG A 1 108 ? 0.691 8.914 10.143 1.00 67.81 108 ARG A O 1
ATOM 831 N N . SER A 1 109 ? 2.106 10.477 10.932 1.00 70.50 109 SER A N 1
ATOM 832 C CA . SER A 1 109 ? 3.103 9.565 11.509 1.00 70.50 109 SER A CA 1
ATOM 833 C C . SER A 1 109 ? 2.509 8.537 12.484 1.00 70.50 109 SER A C 1
ATOM 835 O O . SER A 1 109 ? 2.831 7.350 12.425 1.00 70.50 109 SER A O 1
ATOM 837 N N . LEU A 1 110 ? 1.582 8.964 13.344 1.00 74.12 110 LEU A N 1
ATOM 838 C CA . LEU A 1 110 ? 0.921 8.094 14.320 1.00 74.12 110 LEU A CA 1
ATOM 839 C C . LEU A 1 110 ? -0.018 7.070 13.673 1.00 74.12 110 LEU A C 1
ATOM 841 O O . LEU A 1 110 ? -0.182 5.978 14.210 1.00 74.12 110 LEU A O 1
ATOM 845 N N . SER A 1 111 ? -0.605 7.386 12.516 1.00 74.00 111 SER A N 1
ATOM 846 C CA . SER A 1 111 ? -1.457 6.443 11.780 1.00 74.00 111 SER A CA 1
ATOM 847 C C . SER A 1 111 ? -0.672 5.333 11.067 1.00 74.00 111 SER A C 1
ATOM 849 O O . SER A 1 111 ? -1.237 4.287 10.752 1.00 74.00 111 SER A O 1
ATOM 851 N N . LEU A 1 112 ? 0.640 5.505 10.867 1.00 76.88 112 LEU A N 1
ATOM 852 C CA . LEU A 1 112 ? 1.443 4.618 10.017 1.00 76.88 112 LEU A CA 1
ATOM 853 C C . LEU A 1 112 ? 1.658 3.247 10.633 1.00 76.88 112 LEU A C 1
ATOM 855 O O . LEU A 1 112 ? 1.379 2.241 9.990 1.00 76.88 112 LEU A O 1
ATOM 859 N N . SER A 1 113 ? 2.161 3.209 11.868 1.00 80.06 113 SER A N 1
ATOM 860 C CA . SER A 1 113 ? 2.462 1.952 12.558 1.00 80.06 113 SER A CA 1
ATOM 861 C C . SER A 1 113 ? 1.219 1.054 12.677 1.00 80.06 113 SER A C 1
ATOM 863 O O . SER A 1 113 ? 1.310 -0.128 12.349 1.00 80.06 113 SER A O 1
ATOM 865 N N . PRO A 1 114 ? 0.034 1.579 13.050 1.00 83.06 114 PRO A N 1
ATOM 866 C CA . PRO A 1 114 ? -1.195 0.790 13.038 1.00 83.06 114 PRO A CA 1
ATOM 867 C C . PRO A 1 114 ? -1.578 0.286 11.643 1.00 83.06 114 PRO A C 1
ATOM 869 O O . PRO A 1 114 ? -1.929 -0.882 11.497 1.00 83.06 114 PRO A O 1
ATOM 872 N N . LEU A 1 115 ? -1.505 1.133 10.608 1.00 86.38 115 LEU A N 1
ATOM 873 C CA . LEU A 1 115 ? -1.880 0.740 9.246 1.00 86.38 115 LEU A CA 1
ATOM 874 C C . LEU A 1 115 ? -0.951 -0.343 8.687 1.00 86.38 115 LEU A C 1
ATOM 876 O O . LEU A 1 115 ? -1.431 -1.339 8.145 1.00 86.38 115 LEU A O 1
ATOM 880 N N . THR A 1 116 ? 0.366 -0.201 8.856 1.00 86.38 116 THR A N 1
ATOM 881 C CA . THR A 1 116 ? 1.333 -1.199 8.378 1.00 86.38 116 THR A CA 1
ATOM 882 C C . THR A 1 116 ? 1.167 -2.519 9.115 1.00 86.38 116 THR A C 1
ATOM 884 O O . THR A 1 116 ? 1.194 -3.572 8.481 1.00 86.38 116 THR A O 1
ATOM 887 N N . LYS A 1 117 ? 0.904 -2.489 10.424 1.00 87.31 117 LYS A N 1
ATOM 888 C CA . LYS A 1 117 ? 0.601 -3.695 11.194 1.00 87.31 117 LYS A CA 1
ATOM 889 C C . LYS A 1 117 ? -0.653 -4.403 10.687 1.00 87.31 117 LYS A C 1
ATOM 891 O O . LYS A 1 117 ? -0.616 -5.612 10.480 1.00 87.31 117 LYS A O 1
ATOM 896 N N . VAL A 1 118 ? -1.738 -3.671 10.416 1.00 88.75 118 VAL A N 1
ATOM 897 C CA . VAL A 1 118 ? -2.964 -4.261 9.848 1.00 88.75 118 VAL A CA 1
ATOM 898 C C . VAL A 1 118 ? -2.677 -4.939 8.513 1.00 88.75 118 VAL A C 1
ATOM 900 O O . VAL A 1 118 ? -3.124 -6.062 8.307 1.00 88.75 118 VAL A O 1
ATOM 903 N N . ILE A 1 119 ? -1.896 -4.306 7.634 1.00 88.38 119 ILE A N 1
ATOM 904 C CA . ILE A 1 119 ? -1.510 -4.888 6.339 1.00 88.38 119 ILE A CA 1
ATOM 905 C C . ILE A 1 119 ? -0.754 -6.218 6.502 1.00 88.38 119 ILE A C 1
ATOM 907 O O . ILE A 1 119 ? -0.876 -7.078 5.640 1.00 88.38 119 ILE A O 1
ATOM 911 N N . HIS A 1 120 ? 0.005 -6.424 7.582 1.00 86.94 120 HIS A N 1
ATOM 912 C CA . HIS A 1 120 ? 0.808 -7.646 7.753 1.00 86.94 120 HIS A CA 1
ATOM 913 C C . HIS A 1 120 ? 0.143 -8.718 8.623 1.00 86.94 120 HIS A C 1
ATOM 915 O O . HIS A 1 120 ? 0.359 -9.908 8.399 1.00 86.94 120 HIS A O 1
ATOM 921 N N . GLU A 1 121 ? -0.645 -8.324 9.621 1.00 88.94 121 GLU A N 1
ATOM 922 C CA . GLU A 1 121 ? -1.089 -9.227 10.693 1.00 88.94 121 GLU A CA 1
ATOM 923 C C . GLU A 1 121 ? -2.587 -9.553 10.658 1.00 88.94 121 GLU A C 1
ATOM 925 O O . GLU A 1 121 ? -3.018 -10.562 11.226 1.00 88.94 121 GLU A O 1
ATOM 930 N N . GLU A 1 122 ? -3.411 -8.725 10.010 1.00 89.25 122 GLU A N 1
ATOM 931 C CA . GLU A 1 122 ? -4.859 -8.924 10.027 1.00 89.25 122 GLU A CA 1
ATOM 932 C C . GLU A 1 122 ? -5.273 -10.128 9.172 1.00 89.25 122 GLU A C 1
ATOM 934 O O . GLU A 1 122 ? -4.889 -10.300 8.016 1.00 89.25 122 GLU A O 1
ATOM 939 N N . LYS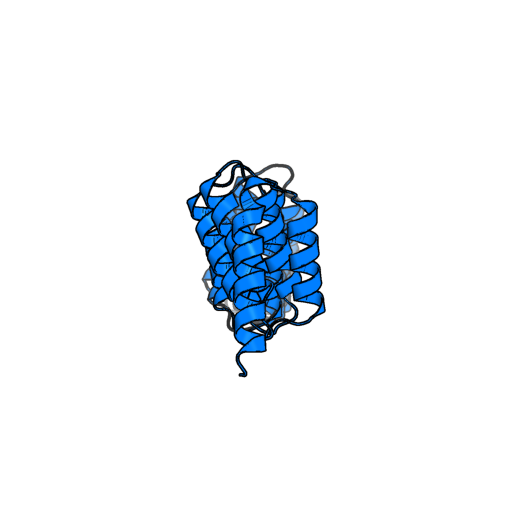 A 1 123 ? -6.123 -10.985 9.736 1.00 88.00 123 LYS A N 1
ATOM 940 C CA . LYS A 1 123 ? -6.550 -12.234 9.093 1.00 88.00 123 LYS A CA 1
ATOM 941 C C . LYS A 1 123 ? -7.622 -11.999 8.037 1.00 88.00 123 LYS A C 1
ATOM 943 O O . LYS A 1 123 ? -7.759 -12.810 7.121 1.00 88.00 123 LYS A O 1
ATOM 948 N N . VAL A 1 124 ? -8.388 -10.916 8.170 1.00 87.81 124 VAL A N 1
ATOM 949 C CA . VAL A 1 124 ? -9.467 -10.568 7.246 1.00 87.81 124 VAL A CA 1
ATOM 950 C C . VAL A 1 124 ? -8.936 -9.738 6.084 1.00 87.81 124 VAL A C 1
ATOM 952 O O . VAL A 1 124 ? -8.545 -8.583 6.228 1.00 87.81 124 VAL A O 1
ATOM 955 N N . ASP A 1 125 ? -9.017 -10.343 4.912 1.00 87.75 125 ASP A N 1
ATOM 956 C CA . ASP A 1 125 ? -8.536 -9.832 3.633 1.00 87.75 125 ASP A CA 1
ATOM 957 C C . ASP A 1 125 ? -9.051 -8.418 3.301 1.00 87.75 125 ASP A C 1
ATOM 959 O O . ASP A 1 125 ? -8.247 -7.518 3.076 1.00 87.75 125 ASP A O 1
ATOM 963 N N . ASP A 1 126 ? -10.361 -8.172 3.399 1.00 87.88 126 ASP A N 1
ATOM 964 C CA . ASP A 1 126 ? -10.950 -6.846 3.142 1.00 87.88 126 ASP A CA 1
ATOM 965 C C . ASP A 1 126 ? -10.423 -5.746 4.082 1.00 87.88 126 ASP A C 1
ATOM 967 O O . ASP A 1 126 ? -10.444 -4.562 3.745 1.00 87.88 126 ASP A O 1
ATOM 971 N N . ILE A 1 127 ? -10.013 -6.104 5.305 1.00 88.44 127 ILE A N 1
ATOM 972 C CA . ILE A 1 127 ? -9.451 -5.134 6.255 1.00 88.44 127 ILE A CA 1
ATOM 973 C C . ILE A 1 127 ? -8.025 -4.785 5.833 1.00 88.44 127 ILE A C 1
ATOM 975 O O . ILE A 1 127 ? -7.670 -3.609 5.843 1.00 88.44 127 ILE A O 1
ATOM 979 N N . ARG A 1 128 ? -7.237 -5.782 5.409 1.00 91.81 128 ARG A N 1
ATOM 980 C CA . ARG A 1 128 ? -5.904 -5.550 4.840 1.00 91.81 128 ARG A CA 1
ATOM 981 C C . ARG A 1 128 ? -5.970 -4.698 3.579 1.00 91.81 128 ARG A C 1
ATOM 983 O O . ARG A 1 128 ? -5.169 -3.784 3.437 1.00 91.81 128 ARG A O 1
ATOM 990 N N . GLU A 1 129 ? -6.954 -4.941 2.711 1.00 88.56 129 GLU A N 1
ATOM 991 C CA . GLU A 1 129 ? -7.200 -4.121 1.515 1.00 88.56 129 GLU A CA 1
ATOM 992 C C . GLU A 1 129 ? -7.491 -2.671 1.902 1.00 88.56 129 GLU A C 1
ATOM 994 O O . GLU A 1 129 ? -6.809 -1.765 1.430 1.00 88.56 129 GLU A O 1
ATOM 999 N N . THR A 1 130 ? -8.429 -2.462 2.833 1.00 87.31 130 THR A N 1
ATOM 1000 C CA . THR A 1 130 ? -8.771 -1.119 3.332 1.00 87.31 130 THR A CA 1
ATOM 1001 C C . THR A 1 130 ? -7.550 -0.432 3.955 1.00 87.31 130 THR A C 1
ATOM 1003 O O . THR A 1 130 ? -7.386 0.774 3.816 1.00 87.31 130 THR A O 1
ATOM 1006 N N . ALA A 1 131 ? -6.677 -1.176 4.640 1.00 88.19 131 ALA A N 1
ATOM 1007 C CA . ALA A 1 131 ? -5.468 -0.625 5.246 1.00 88.19 131 ALA A CA 1
ATOM 1008 C C . ALA A 1 131 ? -4.396 -0.277 4.209 1.00 88.19 131 ALA A C 1
ATOM 1010 O O . ALA A 1 131 ? -3.734 0.746 4.353 1.00 88.19 131 ALA A O 1
ATOM 1011 N N . ALA A 1 132 ? -4.250 -1.080 3.153 1.00 87.56 132 ALA A N 1
ATOM 1012 C CA . ALA A 1 132 ? -3.370 -0.766 2.035 1.00 87.56 132 ALA A CA 1
ATOM 1013 C C . ALA A 1 132 ? -3.863 0.478 1.285 1.00 87.56 132 ALA A C 1
ATOM 1015 O O . ALA A 1 132 ? -3.077 1.387 1.045 1.00 87.56 132 ALA A O 1
ATOM 1016 N N . GLU A 1 133 ? -5.164 0.571 0.995 1.00 85.25 133 GLU A N 1
ATOM 1017 C CA . GLU A 1 133 ? -5.783 1.773 0.423 1.00 85.25 133 GLU A CA 1
ATOM 1018 C C . GLU A 1 133 ? -5.566 3.002 1.315 1.00 85.25 133 GLU A C 1
ATOM 1020 O O . GLU A 1 133 ? -5.131 4.052 0.839 1.00 85.25 133 GLU A O 1
ATOM 1025 N N . ALA A 1 134 ? -5.806 2.853 2.620 1.00 82.38 134 ALA A N 1
ATOM 1026 C CA . ALA A 1 134 ? -5.603 3.909 3.599 1.00 82.38 134 ALA A CA 1
ATOM 1027 C C . ALA A 1 134 ? -4.155 4.385 3.642 1.00 82.38 134 ALA A C 1
ATOM 1029 O O . ALA A 1 134 ? -3.913 5.590 3.691 1.00 82.38 134 ALA A O 1
ATOM 1030 N N . LEU A 1 135 ? -3.203 3.449 3.615 1.00 81.06 135 LEU A N 1
ATOM 1031 C CA . LEU A 1 135 ? -1.787 3.769 3.638 1.00 81.06 135 LEU A CA 1
ATOM 1032 C C . LEU A 1 135 ? -1.419 4.607 2.418 1.00 81.06 135 LEU A C 1
ATOM 1034 O O . LEU A 1 135 ? -0.791 5.634 2.615 1.00 81.06 135 LEU A O 1
ATOM 1038 N N . VAL A 1 136 ? -1.882 4.223 1.219 1.00 78.06 136 VAL A N 1
ATOM 1039 C CA . VAL A 1 136 ? -1.693 4.974 -0.037 1.00 78.06 136 VAL A CA 1
ATOM 1040 C C . VAL A 1 136 ? -2.283 6.379 0.051 1.00 78.06 136 VAL A C 1
ATOM 1042 O O . VAL A 1 136 ? -1.605 7.348 -0.262 1.00 78.06 136 VAL A O 1
ATOM 1045 N N . ALA A 1 137 ? -3.519 6.519 0.528 1.00 73.50 137 ALA A N 1
ATOM 1046 C CA . ALA A 1 137 ? -4.153 7.832 0.619 1.00 73.50 137 ALA A CA 1
ATOM 1047 C C . ALA A 1 137 ? -3.460 8.762 1.639 1.00 73.50 137 ALA A C 1
ATOM 1049 O O . ALA A 1 137 ? -3.396 9.971 1.427 1.00 73.50 137 ALA A O 1
ATOM 1050 N N . SER A 1 138 ? -2.908 8.186 2.714 1.00 66.25 138 SER A N 1
ATOM 1051 C CA . SER A 1 138 ? -2.305 8.916 3.838 1.00 66.25 138 SER A CA 1
ATOM 1052 C C . SER A 1 138 ? -0.843 9.325 3.608 1.00 66.25 138 SER A C 1
ATOM 1054 O O . SER A 1 138 ? -0.239 9.941 4.494 1.00 66.25 138 SER A O 1
ATOM 1056 N N . VAL A 1 139 ? -0.238 8.951 2.473 1.00 62.22 139 VAL A N 1
ATOM 1057 C CA . VAL A 1 139 ? 1.189 9.176 2.227 1.00 62.22 139 VAL A CA 1
ATOM 1058 C C . VAL A 1 139 ? 1.460 10.668 2.018 1.00 62.22 139 VAL A C 1
ATOM 1060 O O . VAL A 1 139 ? 1.043 11.284 1.043 1.00 62.22 139 VAL A O 1
ATOM 1063 N N . ASP A 1 140 ? 2.244 11.246 2.926 1.00 67.12 140 ASP A N 1
ATOM 1064 C CA . ASP A 1 140 ? 3.116 12.360 2.566 1.00 67.12 140 ASP A CA 1
ATOM 1065 C C . ASP A 1 140 ? 4.210 11.800 1.650 1.00 67.12 140 ASP A C 1
ATOM 1067 O O . ASP A 1 140 ? 5.127 11.112 2.113 1.00 67.12 140 ASP A O 1
ATOM 1071 N N . TRP A 1 141 ? 4.048 12.025 0.343 1.00 60.34 141 TRP A N 1
ATOM 1072 C CA . TRP A 1 141 ? 4.845 11.416 -0.731 1.00 60.34 141 TRP A CA 1
ATOM 1073 C C . TRP A 1 141 ? 6.349 11.689 -0.630 1.00 60.34 141 TRP A C 1
ATOM 1075 O O . TRP A 1 141 ? 7.145 11.007 -1.268 1.00 60.34 141 TRP A O 1
ATOM 1085 N N . SER A 1 142 ? 6.750 12.620 0.235 1.00 55.19 142 SER A N 1
ATOM 1086 C CA . SER A 1 142 ? 8.144 12.942 0.537 1.00 55.19 142 SER A CA 1
ATOM 1087 C C . SER A 1 142 ? 8.889 11.888 1.373 1.00 55.19 142 SER A C 1
ATOM 1089 O O . SER A 1 142 ? 10.107 11.986 1.507 1.00 55.19 142 SER A O 1
ATOM 1091 N N . HIS A 1 143 ? 8.212 10.874 1.933 1.00 63.72 143 HIS A N 1
ATOM 1092 C CA . HIS A 1 143 ? 8.830 9.954 2.897 1.00 63.72 143 HIS A CA 1
ATOM 1093 C C . HIS A 1 143 ? 8.869 8.486 2.442 1.00 63.72 143 HIS A C 1
ATOM 1095 O O . HIS A 1 143 ? 7.852 7.809 2.305 1.00 63.72 143 HIS A O 1
ATOM 1101 N N . ASP A 1 144 ? 10.087 7.957 2.347 1.00 70.50 144 ASP A N 1
ATOM 1102 C CA . ASP A 1 144 ? 10.451 6.571 2.018 1.00 70.50 144 ASP A CA 1
ATOM 1103 C C . ASP A 1 144 ? 10.005 5.508 3.047 1.00 70.50 144 ASP A C 1
ATOM 1105 O O . ASP A 1 144 ? 10.017 4.304 2.774 1.00 70.50 144 ASP A O 1
ATOM 1109 N N . ARG A 1 145 ? 9.551 5.957 4.221 1.00 75.38 145 ARG A N 1
ATOM 1110 C CA . ARG A 1 145 ? 9.149 5.152 5.389 1.00 75.38 145 ARG A CA 1
ATOM 1111 C C . ARG A 1 145 ? 8.142 4.032 5.078 1.00 75.38 145 ARG A C 1
ATOM 1113 O O . ARG A 1 145 ? 8.074 3.049 5.813 1.00 75.38 145 ARG A O 1
ATOM 1120 N N . TYR A 1 146 ? 7.367 4.153 4.000 1.00 79.31 146 TYR A N 1
ATOM 1121 C CA . TYR A 1 146 ? 6.320 3.192 3.612 1.00 79.31 146 TYR A CA 1
ATOM 1122 C C . TYR A 1 146 ? 6.784 2.122 2.640 1.00 79.31 146 TYR A C 1
ATOM 1124 O O . TYR A 1 146 ? 6.159 1.062 2.553 1.00 79.31 146 TYR A O 1
ATOM 1132 N N . VAL A 1 147 ? 7.869 2.390 1.916 1.00 85.50 147 VAL A N 1
ATOM 1133 C CA . VAL A 1 147 ? 8.286 1.599 0.757 1.00 85.50 147 VAL A CA 1
ATOM 1134 C C . VAL A 1 147 ? 8.482 0.143 1.143 1.00 85.50 147 VAL A C 1
ATOM 1136 O O . VAL A 1 147 ? 7.965 -0.746 0.475 1.00 85.50 147 VAL A O 1
ATOM 1139 N N . LYS A 1 148 ? 9.131 -0.119 2.281 1.00 87.69 148 LYS A N 1
ATOM 1140 C CA . LYS A 1 148 ? 9.349 -1.485 2.768 1.00 87.69 148 LYS A CA 1
ATOM 1141 C C . LYS A 1 148 ? 8.041 -2.230 3.042 1.00 87.69 148 LYS A C 1
ATOM 1143 O O . LYS A 1 148 ? 7.941 -3.407 2.705 1.00 87.69 148 LYS A O 1
ATOM 1148 N N . HIS A 1 149 ? 7.048 -1.576 3.641 1.00 87.12 149 HIS A N 1
ATOM 1149 C CA . HIS A 1 149 ? 5.777 -2.219 3.978 1.00 87.12 149 HIS A CA 1
ATOM 1150 C C . HIS A 1 149 ? 4.911 -2.454 2.740 1.00 87.12 149 HIS A C 1
ATOM 1152 O O . HIS A 1 149 ? 4.340 -3.535 2.610 1.00 87.12 149 HIS A O 1
ATOM 1158 N N . LEU A 1 150 ? 4.871 -1.491 1.815 1.00 88.50 150 LEU A N 1
ATOM 1159 C CA . LEU A 1 150 ? 4.182 -1.638 0.533 1.00 88.50 150 LEU A CA 1
ATOM 1160 C C . LEU A 1 150 ? 4.855 -2.714 -0.330 1.00 88.50 150 LEU A C 1
ATOM 1162 O O . LEU A 1 150 ? 4.179 -3.604 -0.829 1.00 88.50 150 LEU A O 1
ATOM 1166 N N . ALA A 1 151 ? 6.184 -2.721 -0.430 1.00 90.25 151 ALA A N 1
ATOM 1167 C CA . ALA A 1 151 ? 6.926 -3.752 -1.154 1.00 90.25 151 ALA A CA 1
ATOM 1168 C C . ALA A 1 151 ? 6.701 -5.155 -0.570 1.00 90.25 151 ALA A C 1
ATOM 1170 O O . ALA A 1 151 ? 6.496 -6.110 -1.315 1.00 90.25 151 ALA A O 1
ATOM 1171 N N . GLN A 1 152 ? 6.678 -5.285 0.760 1.00 90.06 152 GLN A N 1
ATOM 1172 C CA . GLN A 1 152 ? 6.341 -6.549 1.419 1.00 90.06 152 GLN A CA 1
ATOM 1173 C C . GLN A 1 152 ? 4.902 -6.988 1.131 1.00 90.06 152 GLN A C 1
ATOM 1175 O O . GLN A 1 152 ? 4.688 -8.163 0.846 1.00 90.06 152 GLN A O 1
ATOM 1180 N N . ALA A 1 153 ? 3.933 -6.069 1.190 1.00 89.62 153 ALA A N 1
ATOM 1181 C CA . ALA A 1 153 ? 2.535 -6.366 0.889 1.00 89.62 153 ALA A CA 1
ATOM 1182 C C . ALA A 1 153 ? 2.356 -6.791 -0.575 1.00 89.62 153 ALA A C 1
ATOM 1184 O O . ALA A 1 153 ? 1.694 -7.791 -0.839 1.00 89.62 153 ALA A O 1
ATOM 1185 N N . LEU A 1 154 ? 3.011 -6.092 -1.508 1.00 90.50 154 LEU A N 1
ATOM 1186 C CA . LEU A 1 154 ? 3.051 -6.434 -2.929 1.00 90.50 154 LEU A CA 1
ATOM 1187 C C . LEU A 1 154 ? 3.636 -7.832 -3.159 1.00 90.50 154 LEU A C 1
ATOM 1189 O O . LEU A 1 154 ? 3.084 -8.603 -3.933 1.00 90.50 154 LEU A O 1
ATOM 1193 N N . GLU A 1 155 ? 4.730 -8.173 -2.479 1.00 87.62 155 GLU A N 1
ATOM 1194 C CA . GLU A 1 155 ? 5.424 -9.443 -2.693 1.00 87.62 155 GLU A CA 1
ATOM 1195 C C . GLU A 1 155 ? 4.734 -10.643 -2.022 1.00 87.62 155 GLU A C 1
ATOM 1197 O O . GLU A 1 155 ? 4.825 -11.765 -2.526 1.00 87.62 155 GLU A O 1
ATOM 1202 N N . LYS A 1 156 ? 4.131 -10.443 -0.845 1.00 87.94 156 LYS A N 1
ATOM 1203 C CA . LYS A 1 156 ? 3.785 -11.547 0.065 1.00 87.94 156 LYS A CA 1
ATOM 1204 C C . LYS A 1 156 ? 2.304 -11.673 0.382 1.00 87.94 156 LYS A C 1
ATOM 1206 O O . LYS A 1 156 ? 1.909 -12.743 0.850 1.00 87.94 156 LYS A O 1
ATOM 1211 N N . ASP A 1 157 ? 1.487 -10.635 0.188 1.00 89.19 157 ASP A N 1
ATOM 1212 C CA . ASP A 1 157 ? 0.064 -10.773 0.499 1.00 89.19 157 ASP A CA 1
ATOM 1213 C C . ASP A 1 157 ? -0.584 -11.740 -0.491 1.00 89.19 157 ASP A C 1
ATOM 1215 O O . ASP A 1 157 ? -0.390 -11.649 -1.702 1.00 89.19 157 ASP A O 1
ATOM 1219 N N . LYS A 1 158 ? -1.379 -12.677 0.022 1.00 86.81 158 LYS A N 1
ATOM 1220 C CA . LYS A 1 158 ? -2.106 -13.663 -0.786 1.00 86.81 158 LYS A CA 1
ATOM 1221 C C . LYS A 1 158 ? -3.228 -13.032 -1.622 1.00 86.81 158 LYS A C 1
ATOM 1223 O O . LYS A 1 158 ? -3.622 -13.612 -2.631 1.00 86.81 158 LYS A O 1
ATOM 1228 N N . GLN A 1 159 ? -3.722 -11.853 -1.242 1.00 86.31 159 GLN A N 1
ATOM 1229 C CA . GLN A 1 159 ? -4.847 -11.180 -1.883 1.00 86.31 159 GLN A CA 1
ATOM 1230 C C . GLN A 1 159 ? -4.411 -10.179 -2.943 1.00 86.31 159 GLN A C 1
ATOM 1232 O O . GLN A 1 159 ? -3.726 -9.197 -2.659 1.00 86.31 159 GLN A O 1
ATOM 1237 N N . SER A 1 160 ? -4.902 -10.381 -4.165 1.00 84.44 160 SER A N 1
ATOM 1238 C CA . SER A 1 160 ? -4.569 -9.545 -5.322 1.00 84.44 160 SER A CA 1
ATOM 1239 C C . SER A 1 160 ? -4.941 -8.077 -5.128 1.00 84.44 160 SER A C 1
ATOM 1241 O O . SER A 1 160 ? -4.194 -7.207 -5.556 1.00 84.44 160 SER A O 1
ATOM 1243 N N . ARG A 1 161 ? -6.042 -7.775 -4.428 1.00 85.94 161 ARG A N 1
ATOM 1244 C CA . ARG A 1 161 ? -6.446 -6.391 -4.126 1.00 85.94 161 ARG A CA 1
ATOM 1245 C C . ARG A 1 161 ? -5.476 -5.683 -3.179 1.00 85.94 161 ARG A C 1
ATOM 1247 O O . ARG A 1 161 ? -5.105 -4.544 -3.444 1.00 85.94 161 ARG A O 1
ATOM 1254 N N . VAL A 1 162 ? -4.993 -6.363 -2.135 1.00 88.62 162 VAL A N 1
ATOM 1255 C CA . VAL A 1 162 ? -3.969 -5.805 -1.229 1.00 88.62 162 VAL A CA 1
ATOM 1256 C C . VAL A 1 162 ? -2.700 -5.493 -2.012 1.00 88.62 162 VAL A C 1
ATOM 1258 O O . VAL A 1 162 ? -2.176 -4.381 -1.939 1.00 88.62 162 VAL A O 1
ATOM 1261 N N . ARG A 1 163 ? -2.246 -6.453 -2.824 1.00 88.44 163 ARG A N 1
ATOM 1262 C CA . ARG A 1 163 ? -1.070 -6.256 -3.666 1.00 88.44 163 ARG A CA 1
ATOM 1263 C C . ARG A 1 163 ? -1.280 -5.146 -4.710 1.00 88.44 163 ARG A C 1
ATOM 1265 O O . ARG A 1 163 ? -0.358 -4.383 -4.976 1.00 88.44 163 ARG A O 1
ATOM 1272 N N . TRP A 1 164 ? -2.484 -5.009 -5.273 1.00 86.75 164 TRP A N 1
ATOM 1273 C CA . TRP A 1 164 ? -2.837 -3.942 -6.217 1.00 86.75 164 TRP A CA 1
ATOM 1274 C C . TRP A 1 164 ? -2.702 -2.554 -5.584 1.00 86.75 164 TRP A C 1
ATOM 1276 O O . TRP A 1 164 ? -2.039 -1.687 -6.154 1.00 86.75 164 TRP A O 1
ATOM 1286 N N . HIS A 1 165 ? -3.253 -2.354 -4.381 1.00 87.75 165 HIS A N 1
ATOM 1287 C CA . HIS A 1 165 ? -3.089 -1.093 -3.651 1.00 87.75 165 HIS A CA 1
ATOM 1288 C C . HIS A 1 165 ? -1.622 -0.838 -3.301 1.00 87.75 165 HIS A C 1
ATOM 1290 O O . HIS A 1 165 ? -1.151 0.287 -3.440 1.00 87.75 165 HIS A O 1
ATOM 1296 N N . ALA A 1 166 ? -0.874 -1.876 -2.925 1.00 88.31 166 ALA A N 1
ATOM 1297 C CA . ALA A 1 166 ? 0.550 -1.747 -2.651 1.00 88.31 166 ALA A CA 1
ATOM 1298 C C . ALA A 1 166 ? 1.355 -1.292 -3.884 1.00 88.31 166 ALA A C 1
ATOM 1300 O O . ALA A 1 166 ? 2.171 -0.377 -3.777 1.00 88.31 166 ALA A O 1
ATOM 1301 N N . ALA A 1 167 ? 1.085 -1.869 -5.061 1.00 87.88 167 ALA A N 1
ATOM 1302 C CA . ALA A 1 167 ? 1.704 -1.455 -6.321 1.00 87.88 167 ALA A CA 1
ATOM 1303 C C . ALA A 1 167 ? 1.348 -0.006 -6.686 1.00 87.88 167 ALA A C 1
ATOM 1305 O O . ALA A 1 167 ? 2.231 0.771 -7.046 1.00 87.88 167 ALA A O 1
ATOM 1306 N N . LYS A 1 168 ? 0.075 0.381 -6.534 1.00 86.44 168 LYS A N 1
ATOM 1307 C CA . LYS A 1 168 ? -0.370 1.766 -6.737 1.00 86.44 168 LYS A CA 1
ATOM 1308 C C . LYS A 1 168 ? 0.355 2.738 -5.795 1.00 86.44 168 LYS A C 1
ATOM 1310 O O . LYS A 1 168 ? 0.809 3.784 -6.240 1.00 86.44 168 LYS A O 1
ATOM 1315 N N . GLY A 1 169 ? 0.510 2.381 -4.521 1.00 85.81 169 GLY A N 1
ATOM 1316 C CA . GLY A 1 169 ? 1.236 3.197 -3.546 1.00 85.81 169 GLY A CA 1
ATOM 1317 C C . GLY A 1 169 ? 2.696 3.420 -3.908 1.00 85.81 169 GLY A C 1
ATOM 1318 O O . GLY A 1 169 ? 3.186 4.542 -3.839 1.00 85.81 169 GLY A O 1
ATOM 1319 N N . LEU A 1 170 ? 3.389 2.358 -4.327 1.00 88.06 170 LEU A N 1
ATOM 1320 C CA . LEU A 1 170 ? 4.777 2.456 -4.783 1.00 88.06 170 LEU A CA 1
ATOM 1321 C C . LEU A 1 170 ? 4.909 3.338 -6.032 1.00 88.06 170 LEU A C 1
ATOM 1323 O O . LEU A 1 170 ? 5.833 4.146 -6.103 1.00 88.06 170 LEU A O 1
ATOM 1327 N N . PHE A 1 171 ? 3.967 3.232 -6.974 1.00 87.38 171 PHE A N 1
ATOM 1328 C CA . PHE A 1 171 ? 3.895 4.117 -8.137 1.00 87.38 171 PHE A CA 1
ATOM 1329 C C . PHE A 1 171 ? 3.720 5.587 -7.733 1.00 87.38 171 PHE A C 1
ATOM 1331 O O . PHE A 1 171 ? 4.444 6.454 -8.226 1.00 87.38 171 PHE A O 1
ATOM 1338 N N . GLU A 1 172 ? 2.772 5.879 -6.839 1.00 85.44 172 GLU A N 1
ATOM 1339 C CA . GLU A 1 172 ? 2.495 7.247 -6.395 1.00 85.44 172 GLU A CA 1
ATOM 1340 C C . GLU A 1 172 ? 3.680 7.836 -5.610 1.00 85.44 172 GLU A C 1
ATOM 1342 O O . GLU A 1 172 ? 4.025 8.996 -5.832 1.00 85.44 172 GLU A O 1
ATOM 1347 N N . ILE A 1 173 ? 4.384 7.040 -4.793 1.00 83.94 173 ILE A N 1
ATOM 1348 C CA . ILE A 1 173 ? 5.641 7.458 -4.146 1.00 83.94 173 ILE A CA 1
ATOM 1349 C C . ILE A 1 173 ? 6.700 7.796 -5.196 1.00 83.94 173 ILE A C 1
ATOM 1351 O O . ILE A 1 173 ? 7.236 8.900 -5.180 1.00 83.94 173 ILE A O 1
ATOM 1355 N N . ALA A 1 174 ? 6.981 6.885 -6.132 1.00 83.31 174 ALA A N 1
ATOM 1356 C CA . ALA A 1 174 ? 8.009 7.104 -7.149 1.00 83.31 174 ALA A CA 1
ATOM 1357 C C . ALA A 1 174 ? 7.707 8.326 -8.036 1.00 83.31 174 ALA A C 1
ATOM 1359 O O . ALA A 1 174 ? 8.615 9.066 -8.404 1.00 83.31 174 ALA A O 1
ATOM 1360 N N . SER A 1 175 ? 6.431 8.561 -8.353 1.00 83.75 175 SER A N 1
ATOM 1361 C CA . SER A 1 175 ? 6.003 9.668 -9.223 1.00 83.75 175 SER A CA 1
ATOM 1362 C C . SER A 1 175 ? 6.118 11.033 -8.555 1.00 83.75 175 SER A C 1
ATOM 1364 O O . SER A 1 175 ? 6.344 12.029 -9.236 1.00 83.75 175 SER A O 1
ATOM 1366 N N . ASN A 1 176 ? 5.974 11.079 -7.232 1.00 83.38 176 ASN A N 1
ATOM 1367 C CA . ASN A 1 176 ? 6.018 12.316 -6.458 1.00 83.38 176 ASN A CA 1
ATOM 1368 C C . ASN A 1 176 ? 7.357 12.524 -5.727 1.00 83.38 176 ASN A C 1
ATOM 1370 O O . ASN A 1 176 ? 7.548 13.571 -5.114 1.00 83.38 176 ASN A O 1
ATOM 1374 N N . ASN A 1 177 ? 8.276 11.553 -5.782 1.00 82.81 177 ASN A N 1
ATOM 1375 C CA . ASN A 1 177 ? 9.571 11.610 -5.105 1.00 82.81 177 ASN A CA 1
ATOM 1376 C C . ASN A 1 177 ? 10.717 11.075 -5.989 1.00 82.81 177 ASN A C 1
ATOM 1378 O O . ASN A 1 177 ? 11.241 9.983 -5.750 1.00 82.81 177 ASN A O 1
ATOM 1382 N N . PRO A 1 178 ? 11.128 11.838 -7.019 1.00 80.19 178 PRO A N 1
ATOM 1383 C CA . PRO A 1 178 ? 12.239 11.458 -7.898 1.00 80.19 178 PRO A CA 1
ATOM 1384 C C . PRO A 1 178 ? 13.606 11.418 -7.187 1.00 80.19 178 PRO A C 1
ATOM 1386 O O . PRO A 1 178 ? 14.546 10.822 -7.710 1.00 80.19 178 PRO A O 1
ATOM 1389 N N . GLU A 1 179 ? 13.709 12.020 -5.996 1.00 82.19 179 GLU A N 1
ATOM 1390 C CA . GLU A 1 179 ? 14.898 12.038 -5.128 1.00 82.19 179 GLU A CA 1
ATOM 1391 C C . GLU A 1 179 ? 14.810 11.006 -3.987 1.00 82.19 179 GLU A C 1
ATOM 1393 O O . GLU A 1 179 ? 15.538 11.086 -2.996 1.00 82.19 179 GLU A O 1
ATOM 1398 N N . MET A 1 180 ? 13.902 10.029 -4.093 1.00 81.75 180 MET A N 1
ATOM 1399 C CA . MET A 1 180 ? 13.788 8.959 -3.109 1.00 81.75 180 MET A CA 1
ATOM 1400 C C . MET A 1 180 ? 15.143 8.255 -2.915 1.00 81.75 180 MET A C 1
ATOM 1402 O O . MET A 1 180 ? 15.895 8.032 -3.860 1.00 81.75 180 MET A O 1
ATOM 1406 N N . ALA A 1 181 ? 15.457 7.865 -1.677 1.00 78.19 181 ALA A N 1
ATOM 1407 C CA . ALA A 1 181 ? 16.713 7.186 -1.379 1.00 78.19 181 ALA A CA 1
ATOM 1408 C C . ALA A 1 181 ? 16.916 5.943 -2.269 1.00 78.19 181 ALA A C 1
ATOM 1410 O O . ALA A 1 181 ? 15.996 5.138 -2.447 1.00 78.19 181 ALA A O 1
ATOM 1411 N N . LEU A 1 182 ? 18.144 5.739 -2.762 1.00 82.00 182 LEU A N 1
ATOM 1412 C CA . LEU A 1 182 ? 18.506 4.621 -3.644 1.00 82.00 182 LEU A CA 1
ATOM 1413 C C . LEU A 1 182 ? 18.049 3.252 -3.112 1.00 82.00 182 LEU A C 1
ATOM 1415 O O . LEU A 1 182 ? 17.585 2.408 -3.876 1.00 82.00 182 LEU A O 1
ATOM 1419 N N . GLU A 1 183 ? 18.146 3.019 -1.802 1.00 84.56 183 GLU A N 1
ATOM 1420 C CA . GLU A 1 183 ? 17.706 1.758 -1.190 1.00 84.56 183 GLU A CA 1
ATOM 1421 C C . GLU A 1 183 ? 16.194 1.535 -1.345 1.00 84.56 183 GLU A C 1
ATOM 1423 O O . GLU A 1 183 ? 15.738 0.430 -1.644 1.00 84.56 183 GLU A O 1
ATOM 1428 N N . SER A 1 184 ? 15.410 2.602 -1.233 1.00 85.06 184 SER A N 1
ATOM 1429 C CA . SER A 1 184 ? 13.964 2.566 -1.431 1.00 85.06 184 SER A CA 1
ATOM 1430 C C . SER A 1 184 ? 13.605 2.359 -2.903 1.00 85.06 184 SER A C 1
ATOM 1432 O O . SER A 1 184 ? 12.687 1.588 -3.202 1.00 85.06 184 SER A O 1
ATOM 1434 N N . PHE A 1 185 ? 14.378 2.919 -3.842 1.00 83.50 185 PHE A N 1
ATOM 1435 C CA . PHE A 1 185 ? 14.248 2.559 -5.257 1.00 83.50 185 PHE A CA 1
ATOM 1436 C C . PHE A 1 185 ? 14.546 1.078 -5.494 1.00 83.50 185 PHE A C 1
ATOM 1438 O O . PHE A 1 185 ? 13.740 0.401 -6.123 1.00 83.50 185 PHE A O 1
ATOM 1445 N N . LYS A 1 186 ? 15.638 0.534 -4.943 1.00 86.88 186 LYS A N 1
ATOM 1446 C CA . LYS A 1 186 ? 15.989 -0.891 -5.096 1.00 86.88 186 LYS A CA 1
ATOM 1447 C C . LYS A 1 186 ? 14.893 -1.818 -4.577 1.00 86.88 186 LYS A C 1
ATOM 1449 O O . LYS A 1 186 ? 14.527 -2.777 -5.256 1.00 86.88 186 LYS A O 1
ATOM 1454 N N . VAL A 1 187 ? 14.340 -1.523 -3.400 1.00 89.19 187 VAL A N 1
ATOM 1455 C CA . VAL A 1 187 ? 13.217 -2.282 -2.827 1.00 89.19 187 VAL A CA 1
ATOM 1456 C C . VAL A 1 187 ? 11.982 -2.201 -3.730 1.00 89.19 187 VAL A C 1
ATOM 1458 O O . VAL A 1 187 ? 11.352 -3.226 -3.996 1.00 89.19 187 VAL A O 1
ATOM 1461 N N . THR A 1 188 ? 11.669 -1.008 -4.240 1.00 84.88 188 THR A N 1
ATOM 1462 C CA . THR A 1 188 ? 10.529 -0.776 -5.139 1.00 84.88 188 THR A CA 1
ATOM 1463 C C . THR A 1 188 ? 10.688 -1.519 -6.464 1.00 84.88 188 THR A C 1
ATOM 1465 O O . THR A 1 188 ? 9.780 -2.244 -6.872 1.00 84.88 188 THR A O 1
ATOM 1468 N N . ILE A 1 189 ? 11.849 -1.395 -7.111 1.00 85.88 189 ILE A N 1
ATOM 1469 C CA . ILE A 1 189 ? 12.176 -2.069 -8.374 1.00 85.88 189 ILE A CA 1
ATOM 1470 C C . ILE A 1 189 ? 12.084 -3.578 -8.182 1.00 85.88 189 ILE A C 1
ATOM 1472 O O . ILE A 1 189 ? 11.359 -4.240 -8.910 1.00 85.88 189 ILE A O 1
ATOM 1476 N N . LYS A 1 190 ? 12.719 -4.135 -7.145 1.00 88.88 190 LYS A N 1
ATOM 1477 C CA . LYS A 1 190 ? 12.665 -5.578 -6.883 1.00 88.88 190 LYS A CA 1
ATOM 1478 C C . LYS A 1 190 ? 11.227 -6.086 -6.732 1.00 88.88 190 LYS A C 1
ATOM 1480 O O . LYS A 1 190 ? 10.873 -7.109 -7.318 1.00 88.88 190 LYS A O 1
ATOM 1485 N N . ALA A 1 191 ? 10.410 -5.399 -5.933 1.00 86.62 191 ALA A N 1
ATOM 1486 C CA . ALA A 1 191 ? 9.035 -5.817 -5.679 1.00 86.62 191 ALA A CA 1
ATOM 1487 C C . ALA A 1 191 ? 8.154 -5.692 -6.931 1.00 86.62 191 ALA A C 1
ATOM 1489 O O . ALA A 1 191 ? 7.362 -6.588 -7.212 1.00 86.62 191 ALA A O 1
ATOM 1490 N N . THR A 1 192 ? 8.315 -4.615 -7.704 1.00 83.88 192 THR A N 1
ATOM 1491 C CA . THR A 1 192 ? 7.549 -4.389 -8.938 1.00 83.88 192 THR A CA 1
ATOM 1492 C C . THR A 1 192 ? 7.994 -5.300 -10.081 1.00 83.88 192 THR A C 1
ATOM 1494 O O . THR A 1 192 ? 7.134 -5.852 -10.757 1.00 83.88 192 THR A O 1
ATOM 1497 N N . THR A 1 193 ? 9.290 -5.571 -10.249 1.00 83.12 193 THR A N 1
ATOM 1498 C CA . THR A 1 193 ? 9.795 -6.556 -11.221 1.00 83.12 193 THR A CA 1
ATOM 1499 C C . THR A 1 193 ? 9.246 -7.947 -10.933 1.00 83.12 193 THR A C 1
ATOM 1501 O O . THR A 1 193 ? 8.732 -8.598 -11.835 1.00 83.12 193 THR A O 1
ATOM 1504 N N . LYS A 1 194 ? 9.251 -8.382 -9.668 1.00 83.56 194 LYS A N 1
ATOM 1505 C CA . LYS A 1 194 ? 8.615 -9.649 -9.290 1.00 83.56 194 LYS A CA 1
ATOM 1506 C C . LYS A 1 194 ? 7.110 -9.638 -9.568 1.00 83.56 194 LYS A C 1
ATOM 1508 O O . LYS A 1 194 ? 6.583 -10.606 -10.099 1.00 83.56 194 LYS A O 1
ATOM 1513 N N . ALA A 1 195 ? 6.429 -8.535 -9.258 1.00 82.25 195 ALA A N 1
ATOM 1514 C CA . ALA A 1 195 ? 5.005 -8.404 -9.544 1.00 82.25 195 ALA A CA 1
ATOM 1515 C C . ALA A 1 195 ? 4.691 -8.440 -11.048 1.00 82.25 195 ALA A C 1
ATOM 1517 O O . ALA A 1 195 ? 3.612 -8.893 -11.400 1.00 82.25 195 ALA A O 1
ATOM 1518 N N . LEU A 1 196 ? 5.608 -8.006 -11.927 1.00 78.44 196 LEU A N 1
ATOM 1519 C CA . LEU A 1 196 ? 5.453 -8.178 -13.375 1.00 78.44 196 LEU A CA 1
ATOM 1520 C C . LEU A 1 196 ? 5.450 -9.647 -13.776 1.00 78.44 196 LEU A C 1
ATOM 1522 O O . LEU A 1 196 ? 4.703 -10.015 -14.672 1.00 78.44 196 LEU A O 1
ATOM 1526 N N . GLU A 1 197 ? 6.286 -10.474 -13.151 1.00 75.56 197 GLU A N 1
ATOM 1527 C CA . GLU A 1 197 ? 6.384 -11.902 -13.468 1.00 75.56 197 GLU A CA 1
ATOM 1528 C C . GLU A 1 197 ? 5.117 -12.685 -13.087 1.00 75.56 197 GLU A C 1
ATOM 1530 O O . GLU A 1 197 ? 4.855 -13.743 -13.668 1.00 75.56 197 GLU A O 1
ATOM 1535 N N . ASP A 1 198 ? 4.313 -12.153 -12.163 1.00 71.88 198 ASP A N 1
ATOM 1536 C CA . ASP A 1 198 ? 3.025 -12.718 -11.776 1.00 71.88 198 ASP A CA 1
ATOM 1537 C C . ASP A 1 198 ? 1.939 -12.384 -12.826 1.00 71.88 198 ASP A C 1
ATOM 1539 O O . ASP A 1 198 ? 1.833 -11.274 -13.343 1.00 71.88 198 ASP A O 1
ATOM 1543 N N . SER A 1 199 ? 1.085 -13.352 -13.183 1.00 58.69 199 SER A N 1
ATOM 1544 C CA . SER A 1 199 ? 0.112 -13.207 -14.289 1.00 58.69 199 SER A CA 1
ATOM 1545 C C . SER A 1 199 ? -1.146 -12.387 -13.948 1.00 58.69 199 SER A C 1
ATOM 1547 O O . SER A 1 199 ? -2.136 -12.414 -14.694 1.00 58.69 199 SER A O 1
ATOM 1549 N N . ASP A 1 200 ? -1.155 -11.707 -12.803 1.00 61.97 200 ASP A N 1
ATOM 1550 C CA . ASP A 1 200 ? -2.310 -10.963 -12.307 1.00 61.97 200 ASP A CA 1
ATOM 1551 C C . ASP A 1 200 ? -2.443 -9.589 -12.981 1.00 61.97 200 ASP A C 1
ATOM 1553 O O . ASP A 1 200 ? -1.503 -9.012 -13.522 1.00 61.97 200 ASP A O 1
ATOM 1557 N N . SER A 1 201 ? -3.645 -9.008 -12.937 1.00 59.34 201 SER A N 1
ATOM 1558 C CA . SER A 1 201 ? -3.978 -7.686 -13.509 1.00 59.34 201 SER A CA 1
ATOM 1559 C C . SER A 1 201 ? -3.212 -6.495 -12.891 1.00 59.34 201 SER A C 1
ATOM 1561 O O . SER A 1 201 ? -3.525 -5.340 -13.170 1.00 59.34 201 SER A O 1
ATOM 1563 N N . MET A 1 202 ? -2.227 -6.762 -12.035 1.00 64.31 202 MET A N 1
ATOM 1564 C CA . MET A 1 202 ? -1.419 -5.796 -11.292 1.00 64.31 202 MET A CA 1
ATOM 1565 C C . MET A 1 202 ? -0.218 -5.269 -12.092 1.00 64.31 202 MET A C 1
ATOM 1567 O O . MET A 1 202 ? 0.376 -4.262 -11.707 1.00 64.31 202 MET A O 1
ATOM 1571 N N . ASN A 1 203 ? 0.094 -5.893 -13.233 1.00 69.69 203 ASN A N 1
ATOM 1572 C CA . ASN A 1 203 ? 1.274 -5.576 -14.044 1.00 69.69 203 ASN A CA 1
ATOM 1573 C C . ASN A 1 203 ? 1.298 -4.128 -14.542 1.00 69.69 203 ASN A C 1
ATOM 1575 O O . ASN A 1 203 ? 2.364 -3.580 -14.783 1.00 69.69 203 ASN A O 1
ATOM 1579 N N . ILE A 1 204 ? 0.137 -3.479 -14.646 1.00 76.06 204 ILE A N 1
ATOM 1580 C CA . ILE A 1 204 ? 0.022 -2.078 -15.062 1.00 76.06 204 ILE A CA 1
ATOM 1581 C C . ILE A 1 204 ? 0.814 -1.143 -14.140 1.00 76.06 204 ILE A C 1
ATOM 1583 O O . ILE A 1 204 ? 1.675 -0.416 -14.626 1.00 76.06 204 ILE A O 1
ATOM 1587 N N . TYR A 1 205 ? 0.574 -1.192 -12.825 1.00 84.25 205 TYR A N 1
ATOM 1588 C CA . TYR A 1 205 ? 1.270 -0.303 -11.891 1.00 84.25 205 TYR A CA 1
ATOM 1589 C C . TYR A 1 205 ? 2.735 -0.680 -11.729 1.00 84.25 205 TYR A C 1
ATOM 1591 O O . TYR A 1 205 ? 3.559 0.195 -11.496 1.00 84.25 205 TYR A O 1
ATOM 1599 N N . ALA A 1 206 ? 3.079 -1.958 -11.880 1.00 87.25 206 ALA A N 1
ATOM 1600 C CA . ALA A 1 206 ? 4.471 -2.379 -11.867 1.00 87.25 206 ALA A CA 1
ATOM 1601 C C . ALA A 1 206 ? 5.246 -1.804 -13.069 1.00 87.25 206 ALA A C 1
ATOM 1603 O O . ALA A 1 206 ? 6.313 -1.226 -12.871 1.00 87.25 206 ALA A O 1
ATOM 1604 N N . VAL A 1 207 ? 4.678 -1.862 -14.285 1.00 89.81 207 VAL A N 1
ATOM 1605 C CA . VAL A 1 207 ? 5.262 -1.206 -15.469 1.00 89.81 207 VAL A CA 1
ATOM 1606 C C . VAL A 1 207 ? 5.364 0.298 -15.245 1.00 89.81 207 VAL A C 1
ATOM 1608 O O . VAL A 1 207 ? 6.434 0.858 -15.455 1.00 89.81 207 VAL A O 1
ATOM 1611 N N . ASP A 1 208 ? 4.287 0.946 -14.798 1.00 90.88 208 ASP A N 1
ATOM 1612 C CA . ASP A 1 208 ? 4.272 2.399 -14.600 1.00 90.88 208 ASP A CA 1
ATOM 1613 C C . ASP A 1 208 ? 5.278 2.843 -13.533 1.00 90.88 208 ASP A C 1
ATOM 1615 O O . ASP A 1 208 ? 5.965 3.839 -13.722 1.00 90.88 208 ASP A O 1
ATOM 1619 N N . THR A 1 209 ? 5.421 2.088 -12.440 1.00 89.88 209 THR A N 1
ATOM 1620 C CA . THR A 1 209 ? 6.407 2.380 -11.387 1.00 89.88 209 THR A CA 1
ATOM 1621 C C . THR A 1 209 ? 7.820 2.317 -11.947 1.00 89.88 209 THR A C 1
ATOM 1623 O O . THR A 1 209 ? 8.588 3.261 -11.778 1.00 89.88 209 THR A O 1
ATOM 1626 N N . LEU A 1 210 ? 8.167 1.234 -12.650 1.00 91.75 210 LEU A N 1
ATOM 1627 C CA . LEU A 1 210 ? 9.488 1.094 -13.262 1.00 91.75 210 LEU A CA 1
ATOM 1628 C C . LEU A 1 210 ? 9.728 2.159 -14.337 1.00 91.75 210 LEU A C 1
ATOM 1630 O O . LEU A 1 210 ? 10.834 2.680 -14.440 1.00 91.75 210 LEU A O 1
ATOM 1634 N N . ALA A 1 211 ? 8.703 2.509 -15.114 1.00 92.69 211 ALA A N 1
ATOM 1635 C CA . ALA A 1 211 ? 8.795 3.533 -16.147 1.00 92.69 211 ALA A CA 1
ATOM 1636 C C . ALA A 1 211 ? 9.042 4.917 -15.543 1.00 92.69 211 ALA A C 1
ATOM 1638 O O . ALA A 1 211 ? 9.927 5.635 -16.000 1.00 92.69 211 ALA A O 1
ATOM 1639 N N . THR A 1 212 ? 8.312 5.257 -14.480 1.00 92.06 212 THR A N 1
ATOM 1640 C CA . THR A 1 212 ? 8.533 6.476 -13.707 1.00 92.06 212 THR A CA 1
ATOM 1641 C C . THR A 1 212 ? 9.960 6.511 -13.175 1.00 92.06 212 THR A C 1
ATOM 1643 O O . THR A 1 212 ? 10.689 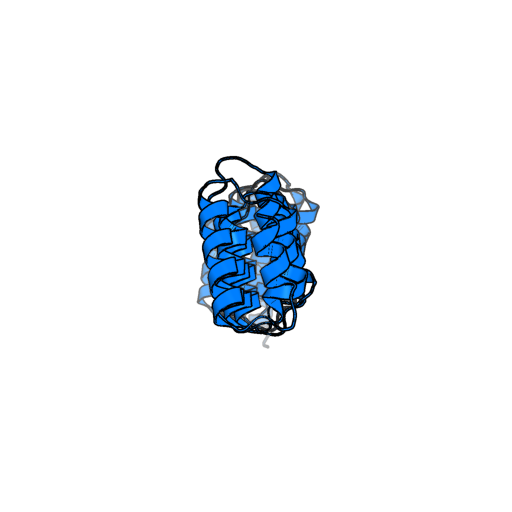7.437 -13.502 1.00 92.06 212 THR A O 1
ATOM 1646 N N . ILE A 1 213 ? 10.413 5.480 -12.450 1.00 90.12 213 ILE A N 1
ATOM 1647 C CA . ILE A 1 213 ? 11.782 5.440 -11.904 1.00 90.12 213 ILE A CA 1
ATOM 1648 C C . ILE A 1 213 ? 12.823 5.562 -13.031 1.00 90.12 213 ILE A C 1
ATOM 1650 O O . ILE A 1 213 ? 13.753 6.358 -12.937 1.00 90.12 213 ILE A O 1
ATOM 1654 N N . GLY A 1 214 ? 12.649 4.826 -14.131 1.00 89.50 214 GLY A N 1
ATOM 1655 C CA . GLY A 1 214 ? 13.529 4.869 -15.302 1.00 89.50 214 GLY A CA 1
ATOM 1656 C C . GLY A 1 214 ? 13.524 6.207 -16.059 1.00 89.50 214 GLY A C 1
ATOM 1657 O O . GLY A 1 214 ? 14.494 6.545 -16.741 1.00 89.50 214 GLY A O 1
ATOM 1658 N N . GLY A 1 215 ? 12.445 6.979 -15.951 1.00 89.62 215 GLY A N 1
ATOM 1659 C CA . GLY A 1 215 ? 12.290 8.273 -16.608 1.00 89.62 215 GLY A CA 1
ATOM 1660 C C . GLY A 1 215 ? 12.712 9.462 -15.748 1.00 89.62 215 GLY A C 1
ATOM 1661 O O . GLY A 1 215 ? 13.236 10.432 -16.290 1.00 89.62 215 GLY A O 1
ATOM 1662 N N . THR A 1 216 ? 12.494 9.397 -14.431 1.00 88.62 216 THR A N 1
ATOM 1663 C CA . THR A 1 216 ? 12.538 10.576 -13.549 1.00 88.62 216 THR A CA 1
ATOM 1664 C C . THR A 1 216 ? 13.515 10.475 -12.381 1.00 88.62 216 THR A C 1
ATOM 1666 O O . THR A 1 216 ? 13.807 11.506 -11.781 1.00 88.62 216 THR A O 1
ATOM 1669 N N . SER A 1 217 ? 14.035 9.286 -12.050 1.00 85.75 217 SER A N 1
ATOM 1670 C CA . SER A 1 217 ? 14.974 9.118 -10.930 1.00 85.75 217 SER A CA 1
ATOM 1671 C C . SER A 1 217 ? 16.252 9.931 -11.138 1.00 85.75 217 SER A C 1
ATOM 1673 O O . SER A 1 217 ? 16.905 9.809 -12.179 1.00 85.75 217 SER A O 1
ATOM 1675 N N . ALA A 1 218 ? 16.648 10.696 -10.115 1.00 84.94 218 ALA A N 1
ATOM 1676 C CA . ALA A 1 218 ? 17.950 11.365 -10.072 1.00 84.94 218 ALA A CA 1
ATOM 1677 C C . ALA A 1 218 ? 19.113 10.369 -9.881 1.00 84.94 218 ALA A C 1
ATOM 1679 O O . ALA A 1 218 ? 20.239 10.627 -10.303 1.00 84.94 218 ALA A O 1
ATOM 1680 N N . GLU A 1 219 ? 18.832 9.209 -9.284 1.00 88.44 219 GLU A N 1
ATOM 1681 C CA . GLU A 1 219 ? 19.795 8.130 -9.072 1.00 88.44 219 GLU A CA 1
ATOM 1682 C C . GLU A 1 219 ? 19.985 7.318 -10.366 1.00 88.44 219 GLU A C 1
ATOM 1684 O O . GLU A 1 219 ? 19.083 6.573 -10.770 1.00 88.44 219 GLU A O 1
ATOM 1689 N N . GLU A 1 220 ? 21.153 7.438 -11.014 1.00 88.50 220 GLU A N 1
ATOM 1690 C CA . GLU A 1 220 ? 21.454 6.765 -12.295 1.00 88.50 220 GLU A CA 1
ATOM 1691 C C . GLU A 1 220 ? 21.389 5.234 -12.168 1.00 88.50 220 GLU A C 1
ATOM 1693 O O . GLU A 1 220 ? 20.829 4.574 -13.041 1.00 88.50 220 GLU A O 1
ATOM 1698 N N . ASP A 1 221 ? 21.854 4.674 -11.048 1.00 89.31 221 ASP A N 1
ATOM 1699 C CA . ASP A 1 221 ? 21.786 3.233 -10.771 1.00 89.31 221 ASP A CA 1
ATOM 1700 C C . ASP A 1 221 ? 20.339 2.725 -10.691 1.00 89.31 221 ASP A C 1
ATOM 1702 O O . ASP A 1 221 ? 19.999 1.697 -11.281 1.00 89.31 221 ASP A O 1
ATOM 1706 N N . ALA A 1 222 ? 19.463 3.449 -9.985 1.00 89.56 222 ALA A N 1
ATOM 1707 C CA . ALA A 1 222 ? 18.045 3.098 -9.888 1.00 89.56 222 ALA A CA 1
ATOM 1708 C C . ALA A 1 222 ? 17.363 3.188 -11.256 1.00 89.56 222 ALA A C 1
ATOM 1710 O O . ALA A 1 222 ? 16.601 2.300 -11.645 1.00 89.56 222 ALA A O 1
ATOM 1711 N N . ARG A 1 223 ? 17.683 4.247 -12.003 1.00 90.81 223 ARG A N 1
ATOM 1712 C CA . ARG A 1 223 ? 17.182 4.477 -13.354 1.00 90.81 223 ARG A CA 1
ATOM 1713 C C . ARG A 1 223 ? 17.566 3.333 -14.295 1.00 90.81 223 ARG A C 1
ATOM 1715 O O . ARG A 1 223 ? 16.717 2.812 -15.020 1.00 90.81 223 ARG A O 1
ATOM 1722 N N . TRP A 1 224 ? 18.827 2.907 -14.249 1.00 90.50 224 TRP A N 1
ATOM 1723 C CA . TRP A 1 224 ? 19.348 1.777 -15.018 1.00 90.50 224 TRP A CA 1
ATOM 1724 C C . TRP A 1 224 ? 18.712 0.448 -14.654 1.00 90.50 224 TRP A C 1
ATOM 1726 O O . TRP A 1 224 ? 18.307 -0.285 -15.558 1.00 90.50 224 TRP A O 1
ATOM 1736 N N . GLU A 1 225 ? 18.561 0.146 -13.371 1.00 91.06 225 GLU A N 1
ATOM 1737 C CA . GLU A 1 225 ? 17.961 -1.120 -12.955 1.00 91.06 225 GLU A CA 1
ATOM 1738 C C . GLU A 1 225 ? 16.465 -1.192 -13.322 1.00 91.06 225 GLU A C 1
ATOM 1740 O O . GLU A 1 225 ? 15.974 -2.243 -13.748 1.00 91.06 225 GLU A O 1
ATOM 1745 N N . ALA A 1 226 ? 15.746 -0.066 -13.244 1.00 91.06 226 ALA A N 1
ATOM 1746 C CA . ALA A 1 226 ? 14.343 0.010 -13.642 1.00 91.06 226 ALA A CA 1
ATOM 1747 C C . ALA A 1 226 ? 14.159 -0.186 -15.156 1.00 91.06 226 ALA A C 1
ATOM 1749 O O . ALA A 1 226 ? 13.338 -1.000 -15.589 1.00 91.06 226 ALA A O 1
ATOM 1750 N N . LEU A 1 227 ? 14.968 0.498 -15.972 1.00 91.94 227 LEU A N 1
ATOM 1751 C CA . LEU A 1 227 ? 14.938 0.340 -17.427 1.00 91.94 227 LEU A CA 1
ATOM 1752 C C . LEU A 1 227 ? 15.332 -1.075 -17.851 1.00 91.94 227 LEU A C 1
ATOM 1754 O O . LEU A 1 227 ? 14.667 -1.673 -18.698 1.00 91.94 227 LEU A O 1
ATOM 1758 N N . LYS A 1 228 ? 16.371 -1.644 -17.232 1.00 90.56 228 LYS A N 1
ATOM 1759 C CA . LYS A 1 228 ? 16.793 -3.029 -17.465 1.00 90.56 228 LYS A CA 1
ATOM 1760 C C . LYS A 1 228 ? 15.662 -4.015 -17.172 1.00 90.56 228 LYS A C 1
ATOM 1762 O O . LYS A 1 228 ? 15.380 -4.857 -18.022 1.00 90.56 228 LYS A O 1
ATOM 1767 N N . SER A 1 229 ? 14.973 -3.854 -16.042 1.00 90.44 229 SER A N 1
ATOM 1768 C CA . SER A 1 229 ? 13.813 -4.682 -15.683 1.00 90.44 229 SER A CA 1
ATOM 1769 C C . SER A 1 229 ? 12.707 -4.608 -16.745 1.00 90.44 229 SER A C 1
ATOM 1771 O O . SER A 1 229 ? 12.161 -5.633 -17.148 1.00 90.44 229 SER A O 1
ATOM 1773 N N . LEU A 1 230 ? 12.414 -3.411 -17.271 1.00 90.75 230 LEU A N 1
ATOM 1774 C CA . LEU A 1 230 ? 11.463 -3.239 -18.375 1.00 90.75 230 LEU A CA 1
ATOM 1775 C C . LEU A 1 230 ? 11.939 -3.922 -19.670 1.00 90.75 230 LEU A C 1
ATOM 1777 O O . LEU A 1 230 ? 11.154 -4.600 -20.330 1.00 90.75 230 LEU A O 1
ATOM 1781 N N . ALA A 1 231 ? 13.216 -3.797 -20.042 1.00 89.88 231 ALA A N 1
ATOM 1782 C CA . ALA A 1 231 ? 13.743 -4.461 -21.238 1.00 89.88 231 ALA A CA 1
ATOM 1783 C C . ALA A 1 231 ? 13.682 -5.988 -21.149 1.00 89.88 231 ALA A C 1
ATOM 1785 O O . ALA A 1 231 ? 13.400 -6.641 -22.150 1.00 89.88 231 ALA A O 1
ATOM 1786 N N . GLU A 1 232 ? 13.942 -6.554 -19.971 1.00 88.06 232 GLU A N 1
ATOM 1787 C CA . GLU A 1 232 ? 13.860 -7.997 -19.724 1.00 88.06 232 GLU A CA 1
ATOM 1788 C C . GLU A 1 232 ? 12.406 -8.497 -19.705 1.00 88.06 232 GLU A C 1
ATOM 1790 O O . GLU A 1 232 ? 12.136 -9.620 -20.135 1.00 88.06 232 GLU A O 1
ATOM 1795 N N . ALA A 1 233 ? 11.456 -7.651 -19.295 1.00 87.19 233 ALA A N 1
ATOM 1796 C CA . ALA A 1 233 ? 10.026 -7.950 -19.342 1.00 87.19 233 ALA A CA 1
ATOM 1797 C C . ALA A 1 233 ? 9.460 -7.964 -20.774 1.00 87.19 233 ALA A C 1
ATOM 1799 O O . ALA A 1 233 ? 8.560 -8.746 -21.073 1.00 87.19 233 ALA A O 1
ATOM 1800 N N . LEU A 1 234 ? 9.984 -7.136 -21.683 1.00 86.56 234 LEU A N 1
ATOM 1801 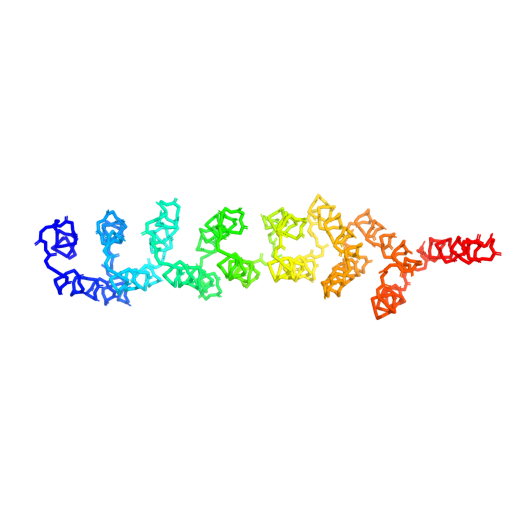C CA . LEU A 1 234 ? 9.484 -7.016 -23.057 1.00 86.56 234 LEU A CA 1
ATOM 1802 C C . LEU A 1 234 ? 9.392 -8.361 -23.824 1.00 86.56 234 LEU A C 1
ATOM 1804 O O . LEU A 1 234 ? 8.334 -8.638 -24.394 1.00 86.56 234 LEU A O 1
ATOM 1808 N N . PRO A 1 235 ? 10.431 -9.221 -23.845 1.00 85.38 235 PRO A N 1
ATOM 1809 C CA . PRO A 1 235 ? 10.366 -10.529 -24.498 1.00 85.38 235 PRO A CA 1
ATOM 1810 C C . PRO A 1 235 ? 9.664 -11.623 -23.675 1.00 85.38 235 PRO A C 1
ATOM 1812 O O . PRO A 1 235 ? 9.584 -12.765 -24.123 1.00 85.38 235 PRO A O 1
ATOM 1815 N N . ASN A 1 236 ? 9.187 -11.338 -22.461 1.00 83.50 236 ASN A N 1
ATOM 1816 C CA . ASN A 1 236 ? 8.612 -12.364 -21.597 1.00 83.50 236 ASN A CA 1
ATOM 1817 C C . ASN A 1 236 ? 7.190 -12.737 -22.048 1.00 83.50 236 ASN A C 1
ATOM 1819 O O . ASN A 1 236 ? 6.216 -12.082 -21.690 1.00 83.50 236 ASN A O 1
ATOM 1823 N N . GLU A 1 237 ? 7.058 -13.827 -22.805 1.00 81.88 237 GLU A N 1
ATOM 1824 C CA . GLU A 1 237 ? 5.777 -14.321 -23.340 1.00 81.88 237 GLU A CA 1
ATOM 1825 C C . GLU A 1 237 ? 4.764 -14.762 -22.274 1.00 81.88 237 GLU A C 1
ATOM 1827 O O . GLU A 1 237 ? 3.583 -14.903 -22.581 1.00 81.88 237 GLU A O 1
ATOM 1832 N N . LYS A 1 238 ? 5.187 -14.948 -21.016 1.00 82.62 238 LYS A N 1
ATOM 1833 C CA . LYS A 1 238 ? 4.246 -15.193 -19.913 1.00 82.62 238 LYS A CA 1
ATOM 1834 C C . LYS A 1 238 ? 3.426 -13.949 -19.572 1.00 82.62 238 LYS A C 1
ATOM 1836 O O . LYS A 1 238 ? 2.360 -14.068 -18.969 1.00 82.62 238 LYS A O 1
ATOM 1841 N N . LEU A 1 239 ? 3.915 -12.764 -19.937 1.00 80.31 239 LEU A N 1
ATOM 1842 C CA . LEU A 1 239 ? 3.183 -11.519 -19.763 1.00 80.31 239 LEU A CA 1
ATOM 1843 C C . LEU A 1 239 ? 2.074 -11.405 -20.804 1.00 80.31 239 LEU A C 1
ATOM 1845 O O . LEU A 1 239 ? 2.258 -11.717 -21.983 1.00 80.31 239 LEU A O 1
ATOM 1849 N N . LYS A 1 240 ? 0.936 -10.857 -20.375 1.00 82.62 240 LYS A N 1
ATOM 1850 C CA . LYS A 1 240 ? -0.154 -10.493 -21.283 1.00 82.62 240 LYS A CA 1
ATOM 1851 C C . LYS A 1 240 ? 0.358 -9.533 -22.355 1.00 82.62 240 LYS A C 1
ATOM 1853 O O . LYS A 1 240 ? 1.204 -8.678 -22.086 1.00 82.62 240 LYS A O 1
ATOM 1858 N N . GLU A 1 241 ? -0.187 -9.656 -23.559 1.00 82.88 241 GLU A N 1
ATOM 1859 C CA . GLU A 1 241 ? 0.176 -8.804 -24.692 1.00 82.88 241 GLU A CA 1
ATOM 1860 C C . GLU A 1 241 ? 0.036 -7.316 -24.355 1.00 82.88 241 GLU A C 1
ATOM 1862 O O . GLU A 1 241 ? 0.987 -6.568 -24.559 1.00 82.88 241 GLU A O 1
ATOM 1867 N N . ASP A 1 242 ? -1.060 -6.919 -23.702 1.00 84.19 242 ASP A N 1
ATOM 1868 C CA . ASP A 1 242 ? -1.273 -5.542 -23.239 1.00 84.19 242 ASP A CA 1
ATOM 1869 C C . ASP A 1 242 ? -0.166 -5.052 -22.293 1.00 84.19 242 ASP A C 1
ATOM 1871 O O . ASP A 1 242 ? 0.264 -3.900 -22.362 1.00 84.19 242 ASP A O 1
ATOM 1875 N N . THR A 1 243 ? 0.337 -5.925 -21.412 1.00 85.12 243 THR A N 1
ATOM 1876 C CA . THR A 1 243 ? 1.460 -5.599 -20.524 1.00 85.12 243 THR A CA 1
ATOM 1877 C C . THR A 1 243 ? 2.738 -5.394 -21.328 1.00 85.12 243 THR A C 1
ATOM 1879 O O . THR A 1 243 ? 3.416 -4.389 -21.129 1.00 85.12 243 THR A O 1
ATOM 1882 N N . ARG A 1 244 ? 3.053 -6.292 -22.270 1.00 86.69 244 ARG A N 1
ATOM 1883 C CA . ARG A 1 244 ? 4.239 -6.155 -23.133 1.00 86.69 244 ARG A CA 1
ATOM 1884 C C . ARG A 1 244 ? 4.164 -4.910 -24.015 1.00 86.69 244 ARG A C 1
ATOM 1886 O O . ARG A 1 244 ? 5.152 -4.190 -24.130 1.00 86.69 244 ARG A O 1
ATOM 1893 N N . ALA A 1 245 ? 2.995 -4.611 -24.578 1.00 86.69 245 ALA A N 1
ATOM 1894 C CA . ALA A 1 245 ? 2.754 -3.398 -25.352 1.00 86.69 245 ALA A CA 1
ATOM 1895 C C . ALA A 1 245 ? 2.967 -2.139 -24.498 1.00 86.69 245 ALA A C 1
ATOM 1897 O O . ALA A 1 245 ? 3.595 -1.179 -24.947 1.00 86.69 245 ALA A O 1
ATOM 1898 N N . ARG A 1 246 ? 2.518 -2.157 -23.237 1.00 88.25 246 ARG A N 1
ATOM 1899 C CA . ARG A 1 246 ? 2.751 -1.060 -22.292 1.00 88.25 246 ARG A CA 1
ATOM 1900 C C . ARG A 1 246 ? 4.224 -0.902 -21.921 1.00 88.25 246 ARG A C 1
ATOM 1902 O O . ARG A 1 246 ? 4.698 0.227 -21.881 1.00 88.25 246 ARG A O 1
ATOM 1909 N N . VAL A 1 247 ? 4.951 -2.000 -21.707 1.00 89.44 247 VAL A N 1
ATOM 1910 C CA . VAL A 1 247 ? 6.412 -1.983 -21.504 1.00 89.44 247 VAL A CA 1
ATOM 1911 C C . VAL A 1 247 ? 7.113 -1.353 -22.709 1.00 89.44 247 VAL A C 1
ATOM 1913 O O . VAL A 1 247 ? 7.932 -0.453 -22.539 1.00 89.44 247 VAL A O 1
ATOM 1916 N N . ALA A 1 248 ? 6.761 -1.778 -23.927 1.00 89.06 248 ALA A N 1
ATOM 1917 C CA . ALA A 1 248 ? 7.324 -1.229 -25.159 1.00 89.06 248 ALA A CA 1
ATOM 1918 C C . ALA A 1 248 ? 7.064 0.278 -25.277 1.00 89.06 248 ALA A C 1
ATOM 1920 O O . ALA A 1 248 ? 7.982 1.045 -25.567 1.00 89.06 248 ALA A O 1
ATOM 1921 N N . LYS A 1 249 ? 5.823 0.698 -25.004 1.00 90.12 249 LYS A N 1
ATOM 1922 C CA . LYS A 1 249 ? 5.433 2.108 -25.002 1.00 90.12 249 LYS A CA 1
ATOM 1923 C C . LYS A 1 249 ? 6.226 2.903 -23.965 1.00 90.12 249 LYS A C 1
ATOM 1925 O O . LYS A 1 249 ? 6.796 3.924 -24.317 1.00 90.12 249 LYS A O 1
ATOM 1930 N N . ALA A 1 250 ? 6.311 2.420 -22.726 1.00 90.94 250 ALA A N 1
ATOM 1931 C CA . ALA A 1 250 ? 7.045 3.083 -21.652 1.00 90.94 250 ALA A CA 1
ATOM 1932 C C . ALA A 1 250 ? 8.529 3.281 -21.997 1.00 90.94 250 ALA A C 1
ATOM 1934 O O . ALA A 1 250 ? 9.060 4.376 -21.842 1.00 90.94 250 ALA A O 1
ATOM 1935 N N . LEU A 1 251 ? 9.191 2.246 -22.522 1.00 90.25 251 LEU A N 1
ATOM 1936 C CA . LEU A 1 251 ? 10.582 2.338 -22.972 1.00 90.25 251 LEU A CA 1
ATOM 1937 C C . LEU A 1 251 ? 10.755 3.346 -24.120 1.00 90.25 251 LEU A C 1
ATOM 1939 O O . LEU A 1 251 ? 11.736 4.089 -24.138 1.00 90.25 251 LEU A O 1
ATOM 1943 N N . GLY A 1 252 ? 9.803 3.385 -25.057 1.00 87.94 252 GLY A N 1
ATOM 1944 C CA . GLY A 1 252 ? 9.780 4.364 -26.144 1.00 87.94 252 GLY A CA 1
ATOM 1945 C C . GLY A 1 252 ? 9.589 5.800 -25.651 1.00 87.94 252 GLY A C 1
ATOM 1946 O O . GLY A 1 252 ? 10.314 6.687 -26.093 1.00 87.94 252 GLY A O 1
ATOM 1947 N N . ASP A 1 253 ? 8.668 6.011 -24.708 1.00 89.81 253 ASP A N 1
ATOM 1948 C CA . ASP A 1 253 ? 8.361 7.323 -24.126 1.00 89.81 253 ASP A CA 1
ATOM 1949 C C . ASP A 1 253 ? 9.544 7.881 -23.314 1.00 89.81 253 ASP A C 1
ATOM 1951 O O . ASP A 1 253 ? 9.800 9.082 -23.353 1.00 89.81 253 ASP A O 1
ATOM 1955 N N . ILE A 1 254 ? 10.292 7.023 -22.606 1.00 90.00 254 ILE A N 1
ATOM 1956 C CA . ILE A 1 254 ? 11.494 7.441 -21.861 1.00 90.00 254 ILE A CA 1
ATOM 1957 C C . ILE A 1 254 ? 12.617 7.861 -22.819 1.00 90.00 254 ILE A C 1
ATOM 1959 O O . ILE A 1 254 ? 13.370 8.786 -22.518 1.00 90.00 254 ILE A O 1
ATOM 1963 N N . GLY A 1 255 ? 12.743 7.191 -23.970 1.00 81.50 255 GLY A N 1
ATOM 1964 C CA . GLY A 1 255 ? 13.599 7.643 -25.069 1.00 81.50 255 GLY A CA 1
ATOM 1965 C C . GLY A 1 255 ? 15.097 7.736 -24.748 1.00 81.50 255 GLY A C 1
ATOM 1966 O O . GLY A 1 255 ? 15.821 8.467 -25.427 1.00 81.50 255 GLY A O 1
ATOM 1967 N N . ASP A 1 256 ? 15.594 7.021 -23.731 1.00 81.88 256 ASP A N 1
ATOM 1968 C CA . ASP A 1 256 ? 17.011 7.095 -23.372 1.00 81.88 256 ASP A CA 1
ATOM 1969 C C . ASP A 1 256 ? 17.893 6.344 -24.380 1.00 81.88 256 ASP A C 1
ATOM 1971 O O . ASP A 1 256 ? 18.001 5.115 -24.377 1.00 81.88 256 ASP A O 1
ATOM 1975 N N . HIS A 1 257 ? 18.587 7.112 -25.218 1.00 78.12 257 HIS A N 1
ATOM 1976 C CA . HIS A 1 257 ? 19.547 6.616 -26.199 1.00 78.12 257 HIS A CA 1
ATOM 1977 C C . HIS A 1 257 ? 20.655 5.735 -25.597 1.00 78.12 257 HIS A C 1
ATOM 1979 O O . HIS A 1 257 ? 21.090 4.783 -26.251 1.00 78.12 257 HIS A O 1
ATOM 1985 N N . LYS A 1 258 ? 21.084 5.987 -24.351 1.00 78.06 258 LYS A N 1
ATOM 1986 C CA . LYS A 1 258 ? 22.075 5.150 -23.655 1.00 78.06 258 LYS A CA 1
ATOM 1987 C C . LYS A 1 258 ? 21.542 3.730 -23.408 1.00 78.06 258 LYS A C 1
ATOM 1989 O O . LYS A 1 258 ? 22.322 2.792 -23.264 1.00 78.06 258 LYS A O 1
ATOM 1994 N N . PHE A 1 259 ? 20.219 3.560 -23.391 1.00 78.12 259 PHE A N 1
ATOM 1995 C CA . PHE A 1 259 ? 19.547 2.300 -23.094 1.00 78.12 259 PHE A CA 1
ATOM 1996 C C . PHE A 1 259 ? 19.245 1.454 -24.345 1.00 78.12 259 PHE A C 1
ATOM 1998 O O . PHE A 1 259 ? 18.984 0.251 -24.249 1.00 78.12 259 PHE A O 1
ATOM 2005 N N . LEU A 1 260 ? 19.358 2.038 -25.545 1.00 76.56 260 LEU A N 1
ATOM 2006 C CA . LEU A 1 260 ? 19.071 1.360 -26.817 1.00 76.56 260 LEU A CA 1
ATOM 2007 C C . LEU A 1 260 ? 19.880 0.070 -27.012 1.00 76.56 260 LEU A C 1
ATOM 2009 O O . LEU A 1 260 ? 19.377 -0.887 -27.597 1.00 76.56 260 LEU A O 1
ATOM 2013 N N . GLY A 1 261 ? 21.112 0.009 -26.495 1.00 77.25 261 GLY A N 1
ATOM 2014 C CA . GLY A 1 261 ? 21.946 -1.194 -26.565 1.00 77.25 261 GLY A CA 1
ATOM 2015 C C . GLY A 1 261 ? 21.378 -2.376 -25.770 1.00 77.25 261 GLY A C 1
ATOM 2016 O O . GLY A 1 261 ? 21.406 -3.512 -26.249 1.00 77.25 261 GLY A O 1
ATOM 2017 N N . ILE A 1 262 ? 20.820 -2.118 -24.583 1.00 76.06 262 ILE A N 1
ATOM 2018 C CA . ILE A 1 262 ? 20.190 -3.144 -23.737 1.00 76.06 262 ILE A CA 1
ATOM 2019 C C . ILE A 1 262 ? 18.881 -3.602 -24.374 1.00 76.06 262 ILE A C 1
ATOM 2021 O O . ILE A 1 262 ? 18.661 -4.806 -24.509 1.00 76.06 262 ILE A O 1
ATOM 2025 N N . LEU A 1 263 ? 18.067 -2.659 -24.854 1.00 78.25 263 LEU A N 1
ATOM 2026 C CA . LEU A 1 263 ? 16.834 -2.961 -25.576 1.00 78.25 263 LEU A CA 1
ATOM 2027 C C . LEU A 1 263 ? 17.101 -3.831 -26.814 1.00 78.25 263 LEU A C 1
ATOM 2029 O O . LEU A 1 263 ? 16.473 -4.874 -26.995 1.00 78.25 263 LEU A O 1
ATOM 2033 N N . ALA A 1 264 ? 18.087 -3.453 -27.633 1.00 79.44 264 ALA A N 1
ATOM 2034 C CA . ALA A 1 264 ? 18.480 -4.218 -28.811 1.00 79.44 264 ALA A CA 1
ATOM 2035 C C . ALA A 1 264 ? 18.950 -5.633 -28.444 1.00 79.44 264 ALA A C 1
ATOM 2037 O O . ALA A 1 264 ? 18.630 -6.588 -29.152 1.00 79.44 264 ALA A O 1
ATOM 2038 N N . LYS A 1 265 ? 19.680 -5.790 -27.332 1.00 78.19 265 LYS A N 1
ATOM 2039 C CA . LYS A 1 265 ? 20.131 -7.098 -26.841 1.00 78.19 265 LYS A CA 1
ATOM 2040 C C . LYS A 1 265 ? 18.967 -7.959 -26.348 1.00 78.19 265 LYS A C 1
ATOM 2042 O O . LYS A 1 265 ? 18.925 -9.137 -26.696 1.00 78.19 265 LYS A O 1
ATOM 2047 N N . ALA A 1 266 ? 18.031 -7.389 -25.590 1.00 74.38 266 ALA A N 1
ATOM 2048 C CA . ALA A 1 266 ? 16.860 -8.098 -25.075 1.00 74.38 266 ALA A CA 1
ATOM 2049 C C . ALA A 1 266 ? 15.958 -8.603 -26.214 1.00 74.38 266 ALA A C 1
ATOM 2051 O O . ALA A 1 266 ? 15.631 -9.789 -26.270 1.00 74.38 266 ALA A O 1
ATOM 2052 N N . VAL A 1 267 ? 15.652 -7.738 -27.189 1.00 74.88 267 VAL A N 1
ATOM 2053 C CA . VAL A 1 267 ? 14.841 -8.099 -28.363 1.00 74.88 267 VAL A CA 1
ATOM 2054 C C . VAL A 1 267 ? 15.566 -9.115 -29.249 1.00 74.88 267 VAL A C 1
ATOM 2056 O O . VAL A 1 267 ? 14.982 -10.124 -29.641 1.00 74.88 267 VAL A O 1
ATOM 2059 N N . ARG A 1 268 ? 16.858 -8.903 -29.541 1.00 78.00 268 ARG A N 1
ATOM 2060 C CA . ARG A 1 268 ? 17.642 -9.824 -30.380 1.00 78.00 268 ARG A CA 1
ATOM 2061 C C . ARG A 1 268 ? 17.792 -11.200 -29.731 1.00 78.00 268 ARG A C 1
ATOM 2063 O O . ARG A 1 268 ? 17.649 -12.202 -30.424 1.00 78.00 268 ARG A O 1
ATOM 2070 N N . GLY A 1 269 ? 18.065 -11.260 -28.428 1.00 71.94 269 GLY A N 1
ATOM 2071 C CA . GLY A 1 269 ? 18.170 -12.521 -27.691 1.00 71.94 269 GLY A CA 1
ATOM 2072 C C . GLY A 1 269 ? 16.883 -13.342 -27.769 1.00 71.94 269 GLY A C 1
ATOM 2073 O O . GLY A 1 269 ? 16.939 -14.549 -27.991 1.00 71.94 269 GLY A O 1
ATOM 2074 N N . HIS A 1 270 ? 15.730 -12.680 -27.687 1.00 68.31 270 HIS A N 1
ATOM 2075 C CA . HIS A 1 270 ? 14.431 -13.330 -27.826 1.00 68.31 270 HIS A CA 1
ATOM 2076 C C . HIS A 1 270 ? 14.133 -13.803 -29.257 1.00 68.31 270 HIS A C 1
ATOM 2078 O O . HIS A 1 270 ? 13.742 -14.950 -29.448 1.00 68.31 270 HIS A O 1
ATOM 2084 N N . LEU A 1 271 ? 14.399 -12.977 -30.277 1.00 68.38 271 LEU A N 1
ATOM 2085 C CA . LEU A 1 271 ? 14.238 -13.371 -31.687 1.00 68.38 271 LEU A CA 1
ATOM 2086 C C . LEU A 1 271 ? 15.124 -14.573 -32.064 1.00 68.38 271 LEU A C 1
ATOM 2088 O O . LEU A 1 271 ? 14.717 -15.443 -32.835 1.00 68.38 271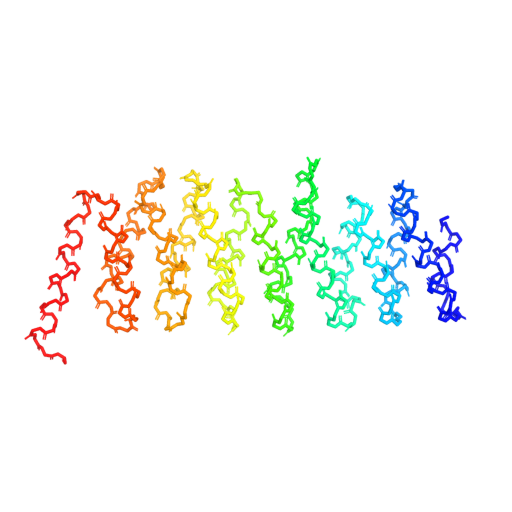 LEU A O 1
ATOM 2092 N N . ILE A 1 272 ? 16.332 -14.652 -31.500 1.00 66.88 272 ILE A N 1
ATOM 2093 C CA . ILE A 1 272 ? 17.222 -15.806 -31.678 1.00 66.88 272 ILE A CA 1
ATOM 2094 C C . ILE A 1 272 ? 16.668 -17.033 -30.940 1.00 66.88 272 ILE A C 1
ATOM 2096 O O . ILE A 1 272 ? 16.644 -18.118 -31.512 1.00 66.88 272 ILE A O 1
ATOM 2100 N N . ALA A 1 273 ? 16.168 -16.874 -29.710 1.00 64.50 273 ALA A N 1
ATOM 2101 C CA . ALA A 1 273 ? 15.565 -17.974 -28.954 1.00 64.50 273 ALA A CA 1
ATOM 2102 C C . ALA A 1 273 ? 14.331 -18.568 -29.660 1.00 64.50 273 ALA A C 1
ATOM 2104 O O . ALA A 1 273 ? 14.203 -19.788 -29.720 1.00 64.50 273 ALA A O 1
ATOM 2105 N N . ASN A 1 274 ? 13.480 -17.726 -30.256 1.00 62.09 274 ASN A N 1
ATOM 2106 C CA . ASN A 1 274 ? 12.293 -18.170 -30.992 1.00 62.09 274 ASN A CA 1
ATOM 2107 C C . ASN A 1 274 ? 12.631 -18.755 -32.376 1.00 62.09 274 ASN A C 1
ATOM 2109 O O . ASN A 1 274 ? 11.953 -19.669 -32.832 1.00 62.09 274 ASN A O 1
ATOM 2113 N N . SER A 1 275 ? 13.697 -18.290 -33.041 1.00 60.19 275 SER A N 1
ATOM 2114 C CA . SER A 1 275 ? 14.127 -18.859 -34.335 1.00 60.19 275 SER A CA 1
ATOM 2115 C C . SER A 1 275 ? 14.870 -20.197 -34.211 1.00 60.19 275 SER A C 1
ATOM 2117 O O . SER A 1 275 ? 14.940 -20.942 -35.185 1.00 60.19 275 SER A O 1
ATOM 2119 N N . LEU A 1 276 ? 15.376 -20.533 -33.019 1.00 60.25 276 LEU A N 1
ATOM 2120 C CA . LEU A 1 276 ? 16.042 -21.807 -32.722 1.00 60.25 276 LEU A CA 1
ATOM 2121 C C . LEU A 1 276 ? 15.113 -22.889 -32.139 1.00 60.25 276 LEU A C 1
ATOM 2123 O O . LEU A 1 276 ? 15.601 -23.961 -31.791 1.00 60.25 276 LEU A O 1
ATOM 2127 N N . GLY A 1 277 ? 13.798 -22.648 -32.081 1.00 48.16 277 GLY A N 1
ATOM 2128 C CA . GLY A 1 277 ? 12.796 -23.662 -31.741 1.00 48.16 277 GLY A CA 1
ATOM 2129 C C . GLY A 1 277 ? 12.813 -24.091 -30.272 1.00 48.16 277 GLY A C 1
ATOM 2130 O O . GLY A 1 277 ? 13.406 -25.107 -29.908 1.00 48.16 277 GLY A O 1
ATOM 2131 N N . ARG A 1 278 ? 12.094 -23.334 -29.441 1.00 46.25 278 ARG A N 1
ATOM 2132 C CA . ARG A 1 278 ? 11.305 -23.914 -28.349 1.00 46.25 278 ARG A CA 1
ATOM 2133 C C . ARG A 1 278 ? 9.878 -24.114 -28.830 1.00 46.25 278 ARG A C 1
ATOM 2135 O O . ARG A 1 278 ? 9.439 -23.284 -29.655 1.00 46.25 278 ARG A O 1
#

Organism: NCBI:txid1333877

Secondary structure (DSSP, 8-state):
-HHHHHHHH-TT--HHHHHHHHHHHHHHHHTT---HHHHHHIIIIITTS-HHHHHHHHHHHHHTHHHHHHHHHHHHHTT---SHHHHHHHHHHHHHHHHH-TT-HHHHHHHHHHHHHHHHH-S-HHHHHHHHHHHHHT--TT-GGGHHHHHHHHHH-S-HHHHHHHHHHHHHHHHH-TT--HHHHHHHHHHHHHHHHS-STTHHHHHHHHHHHHHH-S-HHHHHHHHHHHHHHTT-TTS-HHHHHHHHHHHHHH--GGGHHHHHHHHHHHHHHHHT--

pLDDT: mean 78.94, std 10.03, range [46.25, 92.69]

Foldseek 3Di:
DVVLLVLQQPPPRDPVSLLVSLQVLLVCLLVLNRDLSSLLSCLPRQLLDDPNSLQSSLNSLLSNQLSSLLSLLVSLVVVSNPDPVSLLSSLVSLLVQLQPCPDDPSSLVSSQVSLLCCLPPPPDPVSNLSSLLSNLSNDPLQDLVCLQSLLCSLQPPPDPSNNLSSLVSLLSSLQVCLAPDPVSLVSLLVSLLVSQLDADPSVVSSLSNLLSNLQRHPDVVSVVSSLLSLLLSLLPPSYDPVSNVSSVVSNVVSPDPVCVVSNCVSVVVSVVVVVVPD

Radius of gyration: 23.64 Å; chains: 1; bounding box: 50×44×70 Å

Sequence (278 aa):
VEKYVEELKAFNVGYDKKERAAKQLKELSQKGDAQPEALNGLIEEGLKGAYFVQTIAVEAMHFGGVVGVTALANAMDKGVFGSKTVRQHAVRQLMWIGNNAENVMALRSLSLSPLTKVIHEEKVDDIRETAAEALVASVDWSHDRYVKHLAQALEKDKQSRVRWHAAKGLFEIASNNPEMALESFKVTIKATTKALEDSDSMNIYAVDTLATIGGTSAEEDARWEALKSLAEALPNEKLKEDTRARVAKALGDIGDHKFLGILAKAVRGHLIANSLGR

InterPro domains:
  IPR004155 PBS lyase HEAT-like repeat [SM00567] (125-157)
  IPR004155 PBS lyase HEAT-like repeat [SM00567] (241-270)
  IPR011989 Armadillo-like helical [G3DSA:1.25.10.10] (8-271)
  IPR016024 Armadillo-type fold [SSF48371] (83-267)